Protein 2Q73 (pdb70)

Foldseek 3Di:
DDLQVLLVVLCVVDADLVPLVVLVVQLVVLVVLLVVQVVVVLDDDDDPVSQPSHNVNSVVSNSSSVSRNCNSVVHDVVVVVVVVVVVVVD/DDDDLVVQLVVLVVQLVVLVVLLVVQVVVVLDDDDDPVSLVSHNVVSVVSNVVSVVSNCVSVVHDVVVVVVVVVVVVVVD/DDLQVLLVVLCVVDADLVPLVVLVVQLVVLVVLLVVQVVVVLDDDDDPVSQPSHNVNSVVSNSSSVSRNCNSVVHDVVVVVVVVVVVVVVD/DPDLVVQLVVLVVQLVVLVVLLVVQVVVVLDDDDDPVSLVSHNVVSVVSNVVSVVSNCVSVVHDVVVVVVVVVVVVVVD

Organism: NCBI:txid344879

Secondary structure (DSSP, 8-state):
--HHHHHHHHHHH---GGGHHHHHHHHHHHHHHHHHHHHTT--S---GGG-TT-HHHHHHHHHHHHHHHHHHTT--HHHHHHHHHHHHT-/---SHHHHHHHHHHHHHHHHHHHHHHHHTT--S---GGG-TT-HHHHHHHHHHHHHHHHHHTT--HHHHHHHHHHHHHH-/--HHHHHHHHHHH---GGGHHHHHHHHHHHHHHHHHHHHTT--S---GGG-TT-HHHHHHHHHHHHHHHHHHTT--HHHHHHHHHHHHHH-/--SHHHHHHHHHHHHHHHHHHHHHHHHTT--S---GGG-TT-HHHHHHHHHHHHHHHHHHTT--HHHHHHHHHHHHHH-

Solvent-accessible surface area: 16862 Å² total; per-residue (Å²): 81,108,41,36,86,11,17,58,98,8,93,149,137,36,91,27,73,173,100,44,37,60,1,0,17,37,0,4,11,15,4,2,81,0,0,61,2,14,79,102,51,90,58,27,63,12,82,77,130,103,2,184,20,5,0,0,23,8,0,14,19,0,10,30,28,0,0,1,0,0,14,25,19,47,5,70,0,45,93,0,64,92,21,28,83,74,68,112,176,163,214,71,152,131,46,55,102,29,9,53,52,36,0,23,37,0,6,13,17,5,3,88,0,0,63,2,20,73,108,54,91,60,27,64,11,85,78,122,106,0,184,19,6,0,0,19,7,0,25,17,0,11,113,32,0,58,15,0,4,118,45,21,47,14,78,31,94,100,0,19,94,27,53,68,80,75,74,162,121,223,83,114,39,40,79,12,17,57,94,8,92,149,131,34,90,29,72,173,100,45,36,60,1,0,16,40,0,4,11,14,5,3,84,0,0,62,2,15,78,104,52,94,58,28,62,13,80,91,131,100,2,188,23,6,0,0,22,8,0,15,17,0,12,32,27,0,0,1,0,0,14,24,20,47,4,70,0,57,108,0,52,83,28,39,64,74,69,99,161,108,220,146,153,131,48,55,99,28,9,50,51,40,0,21,38,0,5,14,17,4,4,87,0,0,65,2,18,73,104,53,94,60,27,69,11,85,84,143,112,1,187,20,7,0,0,21,7,0,25,17,0,10,114,32,0,58,14,0,5,116,38,21,47,14,73,30,110,108,0,20,98,31,50,66,81,71,68,161,128,225

B-factor: mean 29.85, std 5.47, range [13.36, 59.69]

Nearest PDB structures (foldseek):
  2q9l-assembly1_B  TM=1.007E+00  e=2.370E-12  Vibrio sp. DAT722
  2q5z-assembly1_B  TM=9.942E-01  e=3.984E-12  Vibrio sp. DAT722
  2q73-assembly1_B  TM=9.535E-01  e=6.763E-10  Vibrio sp. DAT722
  7mu5-assembly1_C  TM=7.307E-01  e=1.177E-02  Homo sapiens
  2q73-assembly1_B  TM=1.009E+00  e=4.187E-12  Vibrio sp. DAT722

Sequence (340 aa):
MKLSELQSHIKEFDYAPEQSEHYFFKLIEEEVGELSESIRKGKSGQPTLDELKGSVAEELYDVLYYVCALANIHGVNLEKTHELKEVLNKVEFDYAPEQSEHYFFKLIEEVGELSESSIRKGKSGQPTLDELKGSVAEELYDVLYYVCALANIHGVNLEKTHELKEVLNKVKMKLSELQSHIKEFDYAPEQSEHYFFKLIEEEVGELSESIRKGKSGQPTLDELKGSVAEELYDVLYYVCALANIHGVNLEKTHELKEVLNKVKFDYAPEQSEHYFFKLIEEVGELSESSIRKGKSGQPTLDELKGSVAEELYDVLYYVCALANIHGVNLEKTHELKEVLNKVK

InterPro domains:
  IPR004518 NTP pyrophosphohydrolase MazG-like domain [PF03819] (22-80)

Radius of gyration: 20.12 Å; Cα contacts (8 Å, |Δi|>4): 473; chains: 4; bounding box: 54×48×46 Å

Structure (mmCIF, N/CA/C/O backbone):
data_2Q73
#
_entry.id   2Q73
#
_cell.length_a   87.963
_cell.length_b   87.963
_cell.length_c   158.976
_cell.angle_alpha   90.000
_cell.angle_beta   90.000
_cell.angle_gamma   90.000
#
_symmetry.space_group_name_H-M   'P 41 21 2'
#
loop_
_entity.id
_entity.type
_entity.pdbx_description
1 polymer 'Hypothetical protein'
2 non-polymer 'MAGNESIUM ION'
3 water water
#
loop_
_atom_site.group_PDB
_atom_site.id
_atom_site.type_symbol
_atom_site.label_atom_id
_atom_site.label_alt_id
_atom_site.label_comp_id
_atom_site.label_asym_id
_atom_site.label_entity_id
_atom_site.label_seq_id
_atom_site.pdbx_PDB_ins_code
_atom_site.Cartn_x
_atom_site.Cartn_y
_atom_site.Cartn_z
_atom_site.occupancy
_atom_site.B_iso_or_equiv
_atom_site.auth_seq_id
_atom_site.auth_comp_id
_atom_site.auth_asym_id
_atom_site.auth_atom_id
_atom_site.pdbx_PDB_model_num
ATOM 1 N N . MET A 1 1 ? 27.073 36.894 -1.812 1.00 41.02 1 MET A N 1
ATOM 2 C CA . MET A 1 1 ? 26.367 37.372 -3.028 1.00 40.44 1 MET A CA 1
ATOM 3 C C . MET A 1 1 ? 26.133 38.879 -2.951 1.00 39.45 1 MET A C 1
ATOM 4 O O . MET A 1 1 ? 25.415 39.355 -2.080 1.00 39.74 1 MET A O 1
ATOM 9 N N . LYS A 1 2 ? 26.759 39.616 -3.860 1.00 38.05 2 LYS A N 1
ATOM 10 C CA . LYS A 1 2 ? 26.437 41.022 -4.098 1.00 36.60 2 LYS A CA 1
ATOM 11 C C . LYS A 1 2 ? 25.063 41.148 -4.762 1.00 35.22 2 LYS A C 1
ATOM 12 O O . LYS A 1 2 ? 24.652 40.271 -5.521 1.00 34.57 2 LYS A O 1
ATOM 18 N N . LEU A 1 3 ? 24.374 42.251 -4.482 1.00 33.47 3 LEU A N 1
ATOM 19 C CA . LEU A 1 3 ? 23.070 42.543 -5.083 1.00 32.85 3 LEU A CA 1
ATOM 20 C C . LEU A 1 3 ? 23.108 42.553 -6.621 1.00 32.23 3 LEU A C 1
ATOM 21 O O . LEU A 1 3 ? 22.243 41.949 -7.280 1.00 32.33 3 LEU A O 1
ATOM 26 N N . SER A 1 4 ? 24.113 43.229 -7.182 1.00 32.06 4 SER A N 1
ATOM 27 C CA . SER A 1 4 ? 24.307 43.273 -8.636 1.00 31.50 4 SER A CA 1
ATOM 28 C C . SER A 1 4 ? 24.577 41.890 -9.233 1.00 31.07 4 SER A C 1
ATOM 29 O O . SER A 1 4 ? 24.112 41.589 -10.338 1.00 30.26 4 SER A O 1
ATOM 32 N N . GLU A 1 5 ? 25.331 41.067 -8.499 1.00 30.36 5 GLU A N 1
ATOM 33 C CA . GLU A 1 5 ? 25.607 39.678 -8.888 1.00 30.53 5 GLU A CA 1
ATOM 34 C C . GLU A 1 5 ? 24.331 38.814 -8.867 1.00 29.75 5 GLU A C 1
ATOM 35 O O . GLU A 1 5 ? 24.084 38.051 -9.805 1.00 29.73 5 GLU A O 1
ATOM 41 N N . LEU A 1 6 ? 23.525 38.930 -7.808 1.00 29.10 6 LEU A N 1
ATOM 42 C CA . LEU A 1 6 ? 22.233 38.238 -7.755 1.00 28.90 6 LEU A CA 1
ATOM 43 C C . LEU A 1 6 ? 21.339 38.663 -8.935 1.00 28.58 6 LEU A C 1
ATOM 44 O O . LEU A 1 6 ? 20.724 37.823 -9.603 1.00 28.08 6 LEU A O 1
ATOM 49 N N . GLN A 1 7 ? 21.290 39.965 -9.203 1.00 28.71 7 GLN A N 1
ATOM 50 C CA . GLN A 1 7 ? 20.426 40.490 -10.269 1.00 28.81 7 GLN A CA 1
ATOM 51 C C . GLN A 1 7 ? 20.870 39.936 -11.627 1.00 28.69 7 GLN A C 1
ATOM 52 O O . GLN A 1 7 ? 20.043 39.495 -12.442 1.00 28.39 7 GLN A O 1
ATOM 58 N N . SER A 1 8 ? 22.187 39.930 -11.845 1.00 27.81 8 SER A N 1
ATOM 59 C CA . SER A 1 8 ? 22.776 39.397 -13.049 1.00 28.81 8 SER A CA 1
ATOM 60 C C . SER A 1 8 ? 22.547 37.889 -13.212 1.00 28.48 8 SER A C 1
ATOM 61 O O . SER A 1 8 ? 22.268 37.418 -14.311 1.00 28.16 8 SER A O 1
ATOM 64 N N . HIS A 1 9 ? 22.664 37.140 -12.119 1.00 28.95 9 HIS A N 1
ATOM 65 C CA . HIS A 1 9 ? 22.474 35.683 -12.156 1.00 29.72 9 HIS A CA 1
ATOM 66 C C . HIS A 1 9 ? 21.012 35.339 -12.464 1.00 29.10 9 HIS A C 1
ATOM 67 O O . HIS A 1 9 ? 20.730 34.395 -13.211 1.00 28.77 9 HIS A O 1
ATOM 74 N N . ILE A 1 10 ? 20.089 36.117 -11.904 1.00 28.41 10 ILE A N 1
ATOM 75 C CA . ILE A 1 10 ? 18.668 35.930 -12.172 1.00 28.34 10 ILE A CA 1
ATOM 76 C C . ILE A 1 10 ? 18.373 36.212 -13.646 1.00 29.08 10 ILE A C 1
ATOM 77 O O . ILE A 1 10 ? 17.700 35.413 -14.296 1.00 29.92 10 ILE A O 1
ATOM 82 N N . LYS A 1 11 ? 18.937 37.301 -14.179 1.00 29.51 11 LYS A N 1
ATOM 83 C CA . LYS A 1 11 ? 18.811 37.630 -15.600 1.00 30.17 11 LYS A CA 1
ATOM 84 C C . LYS A 1 11 ? 19.290 36.518 -16.536 1.00 30.63 11 LYS A C 1
ATOM 85 O O . LYS A 1 11 ? 18.640 36.248 -17.550 1.00 30.77 11 LYS A O 1
ATOM 91 N N . GLU A 1 12 ? 20.422 35.887 -16.208 1.00 30.74 12 GLU A N 1
ATOM 92 C CA . GLU A 1 12 ? 20.963 34.789 -17.005 1.00 32.13 12 GLU A CA 1
ATOM 93 C C . GLU A 1 12 ? 19.989 33.614 -17.100 1.00 31.72 12 GLU A C 1
ATOM 94 O O . GLU A 1 12 ? 19.921 32.930 -18.122 1.00 31.85 12 GLU A O 1
ATOM 100 N N . PHE A 1 13 ? 19.257 33.403 -16.017 1.00 31.55 13 PHE A N 1
ATOM 101 C CA . PHE A 1 13 ? 18.408 32.246 -15.785 1.00 32.02 13 PHE A CA 1
ATOM 102 C C . PHE A 1 13 ? 16.944 32.480 -16.233 1.00 31.25 13 PHE A C 1
ATOM 103 O O . PHE A 1 13 ? 16.253 31.548 -16.660 1.00 31.38 13 PHE A O 1
ATOM 111 N N . ASP A 1 14 ? 16.495 33.726 -16.149 1.00 29.48 14 ASP A N 1
ATOM 112 C CA . ASP A 1 14 ? 15.070 34.037 -16.219 1.00 28.98 14 ASP A CA 1
ATOM 113 C C . ASP A 1 14 ? 14.872 35.486 -16.659 1.00 28.07 14 ASP A C 1
ATOM 114 O O . ASP A 1 14 ? 14.795 36.401 -15.842 1.00 29.42 14 ASP A O 1
ATOM 119 N N . TYR A 1 15 ? 14.760 35.680 -17.960 1.00 27.79 15 TYR A N 1
ATOM 120 C CA . TYR A 1 15 ? 14.635 37.013 -18.514 1.00 27.30 15 TYR A CA 1
ATOM 121 C C . TYR A 1 15 ? 13.715 36.983 -19.725 1.00 26.73 15 TYR A C 1
ATOM 122 O O . TYR A 1 15 ? 14.129 36.598 -20.810 1.00 26.38 15 TYR A O 1
ATOM 131 N N . ALA A 1 16 ? 12.469 37.389 -19.518 1.00 27.39 16 ALA A N 1
ATOM 132 C CA . ALA A 1 16 ? 11.455 37.346 -20.584 1.00 27.44 16 ALA A CA 1
ATOM 133 C C . ALA A 1 16 ? 10.847 38.746 -20.626 1.00 27.56 16 ALA A C 1
ATOM 134 O O . ALA A 1 16 ? 9.829 39.016 -19.997 1.00 26.91 16 ALA A O 1
ATOM 136 N N . PRO A 1 17 ? 11.511 39.676 -21.328 1.00 27.61 17 PRO A N 1
ATOM 137 C CA . PRO A 1 17 ? 11.089 41.100 -21.270 1.00 28.19 17 PRO A CA 1
ATOM 138 C C . PRO A 1 17 ? 9.669 41.336 -21.822 1.00 27.94 17 PRO A C 1
ATOM 139 O O . PRO A 1 17 ? 8.995 42.293 -21.439 1.00 29.28 17 PRO A O 1
ATOM 143 N N . GLU A 1 18 ? 9.184 40.435 -22.673 1.00 27.60 18 GLU A N 1
ATOM 144 C CA . GLU A 1 18 ? 7.805 40.564 -23.178 1.00 27.02 18 GLU A CA 1
ATOM 145 C C . GLU A 1 18 ? 6.745 39.998 -22.220 1.00 27.42 18 GLU A C 1
ATOM 146 O O . GLU A 1 18 ? 5.554 39.965 -22.537 1.00 27.06 18 GLU A O 1
ATOM 152 N N . GLN A 1 19 ? 7.181 39.550 -21.043 1.00 26.91 19 GLN A N 1
ATOM 153 C CA . GLN A 1 19 ? 6.262 38.969 -20.071 1.00 28.16 19 GLN A CA 1
ATOM 154 C C . GLN A 1 19 ? 6.260 39.723 -18.764 1.00 28.17 19 GLN A C 1
ATOM 155 O O . GLN A 1 19 ? 6.263 39.125 -17.673 1.00 28.03 19 GLN A O 1
ATOM 161 N N . SER A 1 20 ? 6.237 41.050 -18.855 1.00 27.96 20 SER A N 1
ATOM 162 C CA . SER A 1 20 ? 6.309 41.879 -17.637 1.00 29.07 20 SER A CA 1
ATOM 163 C C . SER A 1 20 ? 5.168 41.607 -16.644 1.00 28.87 20 SER A C 1
ATOM 164 O O . SER A 1 20 ? 5.384 41.664 -15.435 1.00 28.66 20 SER A O 1
ATOM 167 N N . GLU A 1 21 ? 3.969 41.284 -17.135 1.00 28.20 21 GLU A N 1
ATOM 168 C CA . GLU A 1 21 ? 2.871 40.983 -16.226 1.00 28.80 21 GLU A CA 1
ATOM 169 C C . GLU A 1 21 ? 3.091 39.713 -15.444 1.00 29.14 21 GLU A C 1
ATOM 170 O O . GLU A 1 21 ? 2.795 39.679 -14.241 1.00 27.98 21 GLU A O 1
ATOM 176 N N . HIS A 1 22 ? 3.612 38.669 -16.109 1.00 28.02 22 HIS A N 1
ATOM 177 C CA . HIS A 1 22 ? 4.009 37.454 -15.409 1.00 28.62 22 HIS A CA 1
ATOM 178 C C . HIS A 1 22 ? 4.809 37.782 -14.145 1.00 28.09 22 HIS A C 1
ATOM 179 O O . HIS A 1 22 ? 4.508 37.272 -13.053 1.00 27.74 22 HIS A O 1
ATOM 186 N N . TYR A 1 23 ? 5.838 38.621 -14.263 1.00 26.56 23 TYR A N 1
ATOM 187 C CA . TYR A 1 23 ? 6.678 38.847 -13.103 1.00 26.34 23 TYR A CA 1
ATOM 188 C C . TYR A 1 23 ? 5.913 39.594 -12.007 1.00 26.49 23 TYR A C 1
ATOM 189 O O . TYR A 1 23 ? 6.165 39.361 -10.816 1.00 27.22 23 TYR A O 1
ATOM 198 N N . PHE A 1 24 ? 5.056 40.539 -12.412 1.00 26.09 24 PHE A N 1
ATOM 199 C CA . PHE A 1 24 ? 4.293 41.316 -11.420 1.00 25.76 24 PHE A CA 1
ATOM 200 C C . PHE A 1 24 ? 3.308 40.407 -10.660 1.00 25.69 24 PHE A C 1
ATOM 201 O O . PHE A 1 24 ? 3.262 40.449 -9.429 1.00 25.42 24 PHE A O 1
ATOM 209 N N . PHE A 1 25 ? 2.551 39.596 -11.395 1.00 25.00 25 PHE A N 1
ATOM 210 C CA . PHE A 1 25 ? 1.666 38.606 -10.772 1.00 24.84 25 PHE A CA 1
ATOM 211 C C . PHE A 1 25 ? 2.422 37.716 -9.798 1.00 25.92 25 PHE A C 1
ATOM 212 O O . PHE A 1 25 ? 1.965 37.482 -8.687 1.00 26.48 25 PHE A O 1
ATOM 220 N N . LYS A 1 26 ? 3.570 37.200 -10.217 1.00 26.10 26 LYS A N 1
ATOM 221 C CA . LYS A 1 26 ? 4.382 36.359 -9.328 1.00 26.54 26 LYS A CA 1
ATOM 222 C C . LYS A 1 26 ? 4.837 37.104 -8.068 1.00 26.79 26 LYS A C 1
ATOM 223 O O . LYS A 1 26 ? 4.811 36.543 -6.973 1.00 26.83 26 LYS A O 1
ATOM 229 N N . LEU A 1 27 ? 5.220 38.368 -8.205 1.00 26.23 27 LEU A N 1
ATOM 230 C CA . LEU A 1 27 ? 5.622 39.137 -7.033 1.00 26.78 27 LEU A CA 1
ATOM 231 C C . LEU A 1 27 ? 4.496 39.145 -5.999 1.00 26.66 27 LEU A C 1
ATOM 232 O O . LEU A 1 27 ? 4.751 38.916 -4.802 1.00 25.90 27 LEU A O 1
ATOM 237 N N . ILE A 1 28 ? 3.277 39.448 -6.452 1.00 25.66 28 ILE A N 1
ATOM 238 C CA . ILE A 1 28 ? 2.098 39.590 -5.540 1.00 25.58 28 ILE A CA 1
ATOM 239 C C . ILE A 1 28 ? 1.784 38.193 -4.945 1.00 25.87 28 ILE A C 1
ATOM 240 O O . ILE A 1 28 ? 1.467 38.079 -3.757 1.00 25.03 28 ILE A O 1
ATOM 245 N N . GLU A 1 29 ? 1.897 37.142 -5.761 1.00 26.28 29 GLU A N 1
ATOM 246 C CA A GLU A 1 29 ? 1.737 35.751 -5.279 0.80 27.05 29 GLU A CA 1
ATOM 247 C CA B GLU A 1 29 ? 1.721 35.776 -5.266 0.20 25.23 29 GLU A CA 1
ATOM 248 C C . GLU A 1 29 ? 2.693 35.461 -4.116 1.00 26.77 29 GLU A C 1
ATOM 249 O O . GLU A 1 29 ? 2.282 34.901 -3.072 1.00 26.28 29 GLU A O 1
ATOM 260 N N . GLU A 1 30 ? 3.965 35.820 -4.285 1.00 26.67 30 GLU A N 1
ATOM 261 C CA . GLU A 1 30 ? 4.972 35.562 -3.248 1.00 28.41 30 GLU A CA 1
ATOM 262 C C . GLU A 1 30 ? 4.760 36.412 -1.999 1.00 27.91 30 GLU A C 1
ATOM 263 O O . GLU A 1 30 ? 5.042 35.962 -0.885 1.00 28.03 30 GLU A O 1
ATOM 269 N N . VAL A 1 31 ? 4.308 37.652 -2.183 1.00 27.04 31 VAL A N 1
ATOM 270 C CA . VAL A 1 31 ? 3.975 38.520 -1.048 1.00 26.98 31 VAL A CA 1
ATOM 271 C C . VAL A 1 31 ? 2.830 37.878 -0.239 1.00 27.21 31 VAL A C 1
ATOM 272 O O . VAL A 1 31 ? 2.863 37.884 0.994 1.00 27.39 31 VAL A O 1
ATOM 276 N N . GLY A 1 32 ? 1.871 37.272 -0.918 1.00 25.87 32 GLY A N 1
ATOM 277 C CA . GLY A 1 32 ? 0.809 36.554 -0.178 1.00 25.78 32 GLY A CA 1
ATOM 278 C C . GLY A 1 32 ? 1.309 35.353 0.597 1.00 26.31 32 GLY A C 1
ATOM 279 O O . GLY A 1 32 ? 0.900 35.117 1.736 1.00 25.09 32 GLY A O 1
ATOM 280 N N . GLU A 1 33 ? 2.152 34.544 -0.045 1.00 25.22 33 GLU A N 1
ATOM 281 C CA . GLU A 1 33 ? 2.781 33.416 0.647 1.00 26.17 33 GLU A CA 1
ATOM 282 C C . GLU A 1 33 ? 3.653 33.922 1.796 1.00 26.11 33 GLU A C 1
ATOM 283 O O . GLU A 1 33 ? 3.710 33.282 2.845 1.00 27.20 33 GLU A O 1
ATOM 289 N N . LEU A 1 34 ? 4.317 35.069 1.628 1.00 25.03 34 LEU A N 1
ATOM 290 C CA . LEU A 1 34 ? 5.068 35.646 2.741 1.00 24.91 34 LEU A CA 1
ATOM 291 C C . LEU A 1 34 ? 4.157 35.993 3.939 1.00 25.49 34 LEU A C 1
ATOM 292 O O . LEU A 1 34 ? 4.481 35.688 5.090 1.00 26.35 34 LEU A O 1
ATOM 297 N N . SER A 1 35 ? 3.035 36.659 3.661 1.00 25.62 35 SER A N 1
ATOM 298 C CA . SER A 1 35 ? 2.026 36.950 4.691 1.00 25.74 35 SER A CA 1
ATOM 299 C C . SER A 1 35 ? 1.642 35.678 5.465 1.00 26.48 35 SER A C 1
ATOM 300 O O . SER A 1 35 ? 1.587 35.696 6.695 1.00 26.24 35 SER A O 1
ATOM 303 N N . GLU A 1 36 ? 1.371 34.586 4.740 1.00 26.83 36 GLU A N 1
ATOM 304 C CA . GLU A 1 36 ? 1.048 33.313 5.390 1.00 27.40 36 GLU A CA 1
ATOM 305 C C . GLU A 1 36 ? 2.186 32.815 6.287 1.00 27.19 36 GLU A C 1
ATOM 306 O O . GLU A 1 36 ? 1.945 32.405 7.433 1.00 26.63 36 GLU A O 1
ATOM 312 N N . SER A 1 37 ? 3.421 32.849 5.793 1.00 26.31 37 SER A N 1
ATOM 313 C CA . SER A 1 37 ? 4.550 32.361 6.601 1.00 26.74 37 SER A CA 1
ATOM 314 C C . SER A 1 37 ? 4.770 33.207 7.865 1.00 26.57 37 SER A C 1
ATOM 315 O O . SER A 1 37 ? 5.160 32.664 8.917 1.00 26.98 37 SER A O 1
ATOM 318 N N . ILE A 1 38 ? 4.582 34.518 7.754 1.00 26.63 38 ILE A N 1
ATOM 319 C CA . ILE A 1 38 ? 4.662 35.383 8.926 1.00 26.73 38 ILE A CA 1
ATOM 320 C C . ILE A 1 38 ? 3.514 35.102 9.921 1.00 26.53 38 ILE A C 1
ATOM 321 O O . ILE A 1 38 ? 3.739 34.980 11.127 1.00 26.60 38 ILE A O 1
ATOM 326 N N . ARG A 1 39 ? 2.307 34.959 9.417 1.00 25.86 39 ARG A N 1
ATOM 327 C CA . ARG A 1 39 ? 1.141 34.672 10.303 1.00 26.52 39 ARG A CA 1
ATOM 328 C C . ARG A 1 39 ? 1.360 33.389 11.074 1.00 26.28 39 ARG A C 1
ATOM 329 O O . ARG A 1 39 ? 1.042 33.285 12.277 1.00 25.89 39 ARG A O 1
ATOM 337 N N . LYS A 1 40 ? 1.920 32.396 10.384 1.00 25.87 40 LYS A N 1
ATOM 338 C CA . LYS A 1 40 ? 2.197 31.109 11.006 1.00 25.87 40 LYS A CA 1
ATOM 339 C C . LYS A 1 40 ? 3.483 31.081 11.834 1.00 25.61 40 LYS A C 1
ATOM 340 O O . LYS A 1 40 ? 3.794 30.062 12.448 1.00 26.29 40 LYS A O 1
ATOM 346 N N . GLY A 1 41 ? 4.243 32.166 11.842 1.00 25.83 41 GLY A N 1
ATOM 347 C CA . GLY A 1 41 ? 5.444 32.267 12.701 1.00 26.02 41 GLY A CA 1
ATOM 348 C C . GLY A 1 41 ? 6.604 31.353 12.307 1.00 26.52 41 GLY A C 1
ATOM 349 O O . GLY A 1 41 ? 7.394 30.916 13.166 1.00 26.20 41 GLY A O 1
ATOM 350 N N . LYS A 1 42 ? 6.715 31.065 11.008 1.00 26.49 42 LYS A N 1
ATOM 351 C CA . LYS A 1 42 ? 7.743 30.153 10.514 1.00 27.42 42 LYS A CA 1
ATOM 352 C C . LYS A 1 42 ? 9.086 30.877 10.322 1.00 27.01 42 LYS A C 1
ATOM 353 O O . LYS A 1 42 ? 9.675 30.875 9.232 1.00 27.26 42 LYS A O 1
ATOM 359 N N . SER A 1 43 ? 9.576 31.454 11.413 1.00 27.40 43 SER A N 1
ATOM 360 C CA . SER A 1 43 ? 10.764 32.330 11.438 1.00 27.70 43 SER A CA 1
ATOM 361 C C . SER A 1 43 ? 12.054 31.556 11.653 1.00 27.50 43 SER A C 1
ATOM 362 O O . SER A 1 43 ? 12.055 30.324 11.772 1.00 27.98 43 SER A O 1
ATOM 365 N N . GLY A 1 44 ? 13.158 32.289 11.715 1.00 27.46 44 GLY A N 1
ATOM 366 C CA . GLY A 1 44 ? 14.471 31.675 11.895 1.00 26.70 44 GLY A CA 1
ATOM 367 C C . GLY A 1 44 ? 15.105 31.260 10.574 1.00 26.64 44 GLY A C 1
ATOM 368 O O . GLY A 1 44 ? 14.563 31.524 9.497 1.00 27.00 44 GLY A O 1
ATOM 369 N N . GLN A 1 45 ? 16.272 30.634 10.656 1.00 26.84 45 GLN A N 1
ATOM 370 C CA . GLN A 1 45 ? 16.948 30.156 9.453 1.00 26.69 45 GLN A CA 1
ATOM 371 C C . GLN A 1 45 ? 16.739 28.649 9.313 1.00 26.75 45 GLN A C 1
ATOM 372 O O . GLN A 1 45 ? 17.319 27.864 10.076 1.00 25.72 45 GLN A O 1
ATOM 378 N N . PRO A 1 46 ? 15.925 28.231 8.325 1.00 26.63 46 PRO A N 1
ATOM 379 C CA . PRO A 1 46 ? 15.641 26.797 8.153 1.00 26.69 46 PRO A CA 1
ATOM 380 C C . PRO A 1 46 ? 16.779 25.958 7.562 1.00 27.20 46 PRO A C 1
ATOM 381 O O . PRO A 1 46 ? 17.590 26.447 6.781 1.00 26.88 46 PRO A O 1
ATOM 385 N N . THR A 1 47 ? 16.824 24.694 7.967 1.00 27.38 47 THR A N 1
ATOM 386 C CA . THR A 1 47 ? 17.602 23.683 7.279 1.00 27.94 47 THR A CA 1
ATOM 387 C C . THR A 1 47 ? 16.788 23.271 6.052 1.00 28.43 47 THR A C 1
ATOM 388 O O . THR A 1 47 ? 15.635 23.673 5.899 1.00 27.99 47 THR A O 1
ATOM 392 N N . LEU A 1 48 ? 17.373 22.483 5.162 1.00 28.65 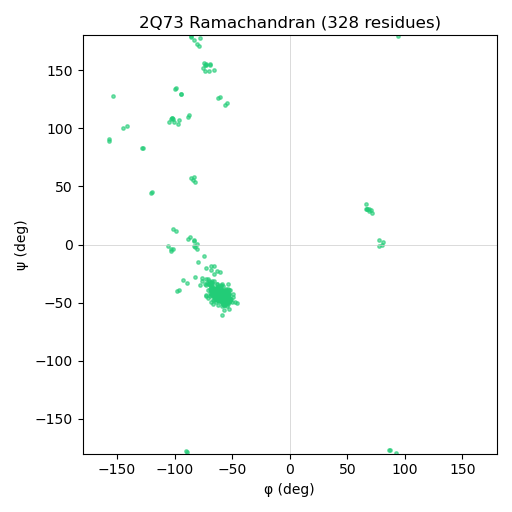48 LEU A N 1
ATOM 393 C CA . LEU A 1 48 ? 16.692 22.153 3.911 1.00 29.79 48 LEU A CA 1
ATOM 394 C C . LEU A 1 48 ? 15.297 21.522 4.052 1.00 30.56 48 LEU A C 1
ATOM 395 O O . LEU A 1 48 ? 14.406 21.813 3.257 1.00 30.58 48 LEU A O 1
ATOM 400 N N . ASP A 1 49 ? 15.124 20.657 5.055 1.00 31.80 49 ASP A N 1
ATOM 401 C CA . ASP A 1 49 ? 13.826 20.028 5.345 1.00 33.00 49 ASP A CA 1
ATOM 402 C C . ASP A 1 49 ? 12.758 21.009 5.870 1.00 33.41 49 ASP A C 1
ATOM 403 O O . ASP A 1 49 ? 11.568 20.711 5.833 1.00 34.10 49 ASP A O 1
ATOM 408 N N . GLU A 1 50 ? 13.185 22.167 6.357 1.00 32.76 50 GLU A N 1
ATOM 409 C CA . GLU A 1 50 ? 12.245 23.150 6.919 1.00 32.43 50 GLU A CA 1
ATOM 410 C C . GLU A 1 50 ? 11.969 24.309 5.965 1.00 31.71 50 GLU A C 1
ATOM 411 O O . GLU A 1 50 ? 11.144 25.177 6.261 1.00 30.85 50 GLU A O 1
ATOM 417 N N . LEU A 1 51 ? 12.653 24.307 4.827 1.00 30.90 51 LEU A N 1
ATOM 418 C CA . LEU A 1 51 ? 12.655 25.438 3.900 1.00 30.78 51 LEU A CA 1
ATOM 419 C C . LEU A 1 51 ? 11.279 25.776 3.315 1.00 30.67 51 LEU A C 1
ATOM 420 O O . LEU A 1 51 ? 10.901 26.938 3.262 1.00 30.25 51 LEU A O 1
ATOM 425 N N . LYS A 1 52 ? 10.545 24.758 2.857 1.00 30.93 52 LYS A N 1
ATOM 426 C CA . LYS A 1 52 ? 9.242 25.003 2.219 1.00 31.17 52 LYS A CA 1
ATOM 427 C C . LYS A 1 52 ? 8.306 25.680 3.195 1.00 30.45 52 LYS A C 1
ATOM 428 O O . LYS A 1 52 ? 8.099 25.168 4.310 1.00 29.76 52 LYS A O 1
ATOM 434 N N . GLY A 1 53 ? 7.742 26.813 2.761 1.00 30.36 53 GLY A N 1
ATOM 435 C CA . GLY A 1 53 ? 6.762 27.577 3.544 1.00 29.67 53 GLY A CA 1
ATOM 436 C C . GLY A 1 53 ? 7.347 28.471 4.629 1.00 29.10 53 GLY A C 1
ATOM 437 O O . GLY A 1 53 ? 6.620 29.139 5.358 1.00 29.04 53 GLY A O 1
ATOM 438 N N . SER A 1 54 ? 8.670 28.468 4.757 1.00 27.98 54 SER A N 1
ATOM 439 C CA . SER A 1 54 ? 9.314 29.256 5.789 1.00 26.79 54 SER A CA 1
ATOM 440 C C . SER A 1 54 ? 9.310 30.725 5.449 1.00 27.08 54 SER A C 1
ATOM 441 O O . SER A 1 54 ? 9.196 31.135 4.273 1.00 26.15 54 SER A O 1
ATOM 444 N N . VAL A 1 55 ? 9.416 31.547 6.482 1.00 26.31 55 VAL A N 1
ATOM 445 C CA . VAL A 1 55 ? 9.556 32.979 6.250 1.00 26.78 55 VAL A CA 1
ATOM 446 C C . VAL A 1 55 ? 10.795 33.234 5.374 1.00 26.10 55 VAL A C 1
ATOM 447 O O . VAL A 1 55 ? 10.739 34.037 4.431 1.00 27.17 55 VAL A O 1
ATOM 451 N N . ALA A 1 56 ? 11.881 32.512 5.650 1.00 25.92 56 ALA A N 1
ATOM 452 C CA . ALA A 1 56 ? 13.111 32.599 4.842 1.00 25.29 56 ALA A CA 1
ATOM 453 C C . ALA A 1 56 ? 12.853 32.368 3.349 1.00 25.75 56 ALA A C 1
ATOM 454 O O . ALA A 1 56 ? 13.279 33.182 2.506 1.00 25.50 56 ALA A O 1
ATOM 456 N N . GLU A 1 57 ? 12.166 31.272 3.015 1.00 25.85 57 GLU A N 1
ATOM 457 C CA . GLU A 1 57 ? 11.854 30.984 1.611 1.00 26.81 57 GLU A CA 1
ATOM 458 C C . GLU A 1 57 ? 11.039 32.090 0.975 1.00 26.60 57 GLU A C 1
ATOM 459 O O . GLU A 1 57 ? 11.339 32.511 -0.145 1.00 26.33 57 GLU A O 1
ATOM 465 N N . GLU A 1 58 ? 10.000 32.528 1.668 1.00 25.94 58 GLU A N 1
ATOM 466 C CA . GLU A 1 58 ? 9.078 33.517 1.083 1.00 26.13 58 GLU A CA 1
ATOM 467 C C . GLU A 1 58 ? 9.774 34.867 0.917 1.00 26.01 58 GLU A C 1
ATOM 468 O O . GLU A 1 58 ? 9.563 35.524 -0.102 1.00 27.10 58 GLU A O 1
ATOM 474 N N . LEU A 1 59 ? 10.599 35.272 1.889 1.00 25.95 59 LEU A N 1
ATOM 475 C CA . LEU A 1 59 ? 11.428 36.485 1.718 1.00 26.27 59 LEU A CA 1
ATOM 476 C C . LEU A 1 59 ? 12.352 36.386 0.492 1.00 26.62 59 LEU A C 1
ATOM 477 O O . LEU A 1 59 ? 12.410 37.322 -0.327 1.00 26.39 59 LEU A O 1
ATOM 482 N N . TYR A 1 60 ? 13.063 35.266 0.373 1.00 26.49 60 TYR A N 1
ATOM 483 C CA . TYR A 1 60 ? 13.883 35.006 -0.813 1.00 26.45 60 TYR A CA 1
ATOM 484 C C . TYR A 1 60 ? 13.052 35.063 -2.114 1.00 26.86 60 TYR A C 1
ATOM 485 O O . TYR A 1 60 ? 13.471 35.655 -3.130 1.00 26.75 60 TYR A O 1
ATOM 494 N N . ASP A 1 61 ? 11.877 34.446 -2.098 1.00 27.55 61 ASP A N 1
ATOM 495 C CA . ASP A 1 61 ? 11.027 34.454 -3.298 1.00 28.17 61 ASP A CA 1
ATOM 496 C C . ASP A 1 61 ? 10.548 35.872 -3.668 1.00 28.78 61 ASP A C 1
ATOM 497 O O . ASP A 1 61 ? 10.486 36.202 -4.856 1.00 28.98 61 ASP A O 1
ATOM 502 N N . VAL A 1 62 ? 10.214 36.711 -2.669 1.00 27.84 62 VAL A N 1
ATOM 503 C CA . VAL A 1 62 ? 9.897 38.104 -2.954 1.00 28.48 62 VAL A CA 1
ATOM 504 C C . VAL A 1 62 ? 11.125 38.804 -3.558 1.00 27.99 62 VAL A C 1
ATOM 505 O O . VAL A 1 62 ? 11.013 39.493 -4.587 1.00 28.30 62 VAL A O 1
ATOM 509 N N . LEU A 1 63 ? 12.280 38.615 -2.935 1.00 27.31 63 LEU A N 1
ATOM 510 C CA . LEU A 1 63 ? 13.556 39.153 -3.427 1.00 27.31 63 LEU A CA 1
ATOM 511 C C . LEU A 1 63 ? 13.846 38.756 -4.877 1.00 27.48 63 LEU A C 1
ATOM 512 O O . LEU A 1 63 ? 14.300 39.590 -5.684 1.00 26.41 63 LEU A O 1
ATOM 517 N N . TYR A 1 64 ? 13.595 37.490 -5.200 1.00 26.48 64 TYR A N 1
ATOM 518 C CA . TYR A 1 64 ? 13.833 36.971 -6.554 1.00 26.79 64 TYR A CA 1
ATOM 519 C C . TYR A 1 64 ? 13.015 37.776 -7.573 1.00 27.03 64 TYR A C 1
ATOM 520 O O . TYR A 1 64 ? 13.563 38.230 -8.590 1.00 26.46 64 TYR A O 1
ATOM 529 N N . TYR A 1 65 ? 11.732 37.973 -7.280 1.00 26.79 65 TYR A N 1
ATOM 530 C CA . TYR A 1 65 ? 10.857 38.744 -8.198 1.00 27.66 65 TYR A CA 1
ATOM 531 C C . TYR A 1 65 ? 11.147 40.261 -8.228 1.00 28.17 65 TYR A C 1
ATOM 532 O O . TYR A 1 65 ? 10.988 40.897 -9.284 1.00 27.36 65 TYR A O 1
ATOM 541 N N . VAL A 1 66 ? 11.573 40.845 -7.105 1.00 27.73 66 VAL A N 1
ATOM 542 C CA . VAL A 1 66 ? 12.079 42.214 -7.139 1.00 26.89 66 VAL A CA 1
ATOM 543 C C . VAL A 1 66 ? 13.268 42.319 -8.123 1.00 27.36 66 VAL A C 1
ATOM 544 O O . VAL A 1 66 ? 13.291 43.203 -8.980 1.00 27.07 66 VAL A O 1
ATOM 548 N N . CYS A 1 67 ? 14.212 41.386 -8.044 1.00 26.28 67 CYS A N 1
ATOM 549 C CA . CYS A 1 67 ? 15.364 41.376 -8.963 1.00 26.77 67 CYS A CA 1
ATOM 550 C C . CYS A 1 67 ? 14.941 41.099 -10.405 1.00 26.34 67 CYS A C 1
ATOM 551 O O . CYS A 1 67 ? 15.454 41.716 -11.349 1.00 25.94 67 CYS A O 1
ATOM 554 N N . ALA A 1 68 ? 14.019 40.163 -10.587 1.00 26.08 68 ALA A N 1
ATOM 555 C CA . ALA A 1 68 ? 13.574 39.837 -11.947 1.00 26.46 68 ALA A CA 1
ATOM 556 C C . ALA A 1 68 ? 12.842 41.017 -12.569 1.00 26.93 68 ALA A C 1
ATOM 557 O O . ALA A 1 68 ? 13.036 41.317 -13.751 1.00 26.11 68 ALA A O 1
ATOM 559 N N . LEU A 1 69 ? 12.002 41.690 -11.778 1.00 26.49 69 LEU A N 1
ATOM 560 C CA . LEU A 1 69 ? 11.333 42.909 -12.247 1.00 26.78 69 LEU A CA 1
ATOM 561 C C . LEU A 1 69 ? 12.324 44.042 -12.543 1.00 26.25 69 LEU A C 1
ATOM 562 O O . LEU A 1 69 ? 12.135 44.773 -13.510 1.00 26.28 69 LEU A O 1
ATOM 567 N N . ALA A 1 70 ? 13.370 44.189 -11.723 1.00 26.25 70 ALA A N 1
ATOM 568 C CA . ALA A 1 70 ? 14.429 45.164 -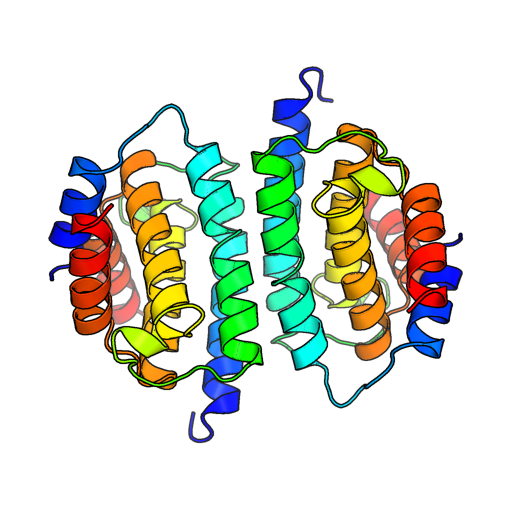12.021 1.00 25.51 70 ALA A CA 1
ATOM 569 C C . ALA A 1 70 ? 15.052 44.922 -13.394 1.00 25.95 70 ALA A C 1
ATOM 570 O O . ALA A 1 70 ? 15.189 45.842 -14.193 1.00 25.74 70 ALA A O 1
ATOM 572 N N . ASN A 1 71 ? 15.395 43.673 -13.683 1.00 26.31 71 ASN A N 1
ATOM 573 C CA . ASN A 1 71 ? 15.922 43.331 -15.015 1.00 27.03 71 ASN A CA 1
ATOM 574 C C . ASN A 1 71 ? 14.947 43.709 -16.151 1.00 27.56 71 ASN A C 1
ATOM 575 O O . ASN A 1 71 ? 15.357 44.331 -17.143 1.00 27.76 71 ASN A O 1
ATOM 580 N N . ILE A 1 72 ? 13.676 43.332 -15.997 1.00 28.15 72 ILE A N 1
ATOM 581 C CA . ILE A 1 72 ? 12.584 43.646 -16.968 1.00 28.50 72 ILE A CA 1
ATOM 582 C C . ILE A 1 72 ? 12.445 45.152 -17.239 1.00 28.05 72 ILE A C 1
ATOM 583 O O . ILE A 1 72 ? 12.242 45.597 -18.398 1.00 27.54 72 ILE A O 1
ATOM 588 N N . HIS A 1 73 ? 12.568 45.930 -16.173 1.00 26.69 73 HIS A N 1
ATOM 589 C CA . HIS A 1 73 ? 12.279 47.359 -16.202 1.00 26.37 73 HIS A CA 1
ATOM 590 C C . HIS A 1 73 ? 13.500 48.255 -16.350 1.00 25.92 73 HIS A C 1
ATOM 591 O O . HIS A 1 73 ? 13.402 49.477 -16.174 1.00 25.93 73 HIS A O 1
ATOM 598 N N . GLY A 1 74 ? 14.640 47.646 -16.674 1.00 24.97 74 GLY A N 1
ATOM 599 C CA . GLY A 1 74 ? 15.875 48.386 -16.937 1.00 25.16 74 GLY A CA 1
ATOM 600 C C . GLY A 1 74 ? 16.443 49.075 -15.713 1.00 25.12 74 GLY A C 1
ATOM 601 O O . GLY A 1 74 ? 17.111 50.121 -15.815 1.00 24.07 74 GLY A O 1
ATOM 602 N N . VAL A 1 75 ? 16.202 48.472 -14.554 1.00 25.34 75 VAL A N 1
ATOM 603 C CA . VAL A 1 75 ? 16.655 49.034 -13.280 1.00 25.01 75 VAL A CA 1
ATOM 604 C C . VAL A 1 75 ? 17.944 48.374 -12.783 1.00 25.23 75 VAL A C 1
ATOM 605 O O . VAL A 1 75 ? 18.060 47.145 -12.765 1.00 25.23 75 VAL A O 1
ATOM 609 N N . ASN A 1 76 ? 18.888 49.208 -12.348 1.00 24.84 76 ASN A N 1
ATOM 610 C CA . ASN A 1 76 ? 20.096 48.770 -11.682 1.00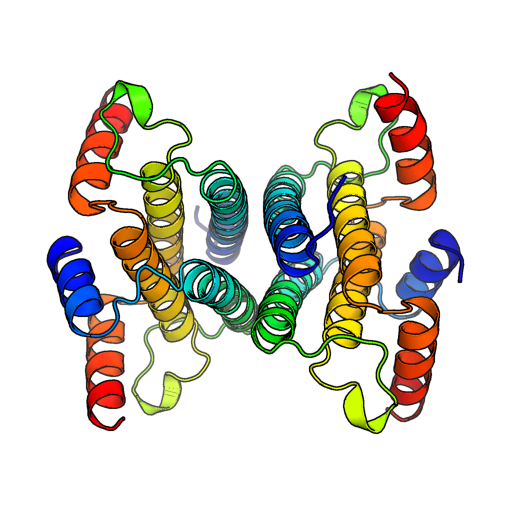 25.27 76 ASN A CA 1
ATOM 611 C C . ASN A 1 76 ? 19.907 48.972 -10.174 1.00 25.20 76 ASN A C 1
ATOM 612 O O . ASN A 1 76 ? 19.964 50.100 -9.694 1.00 25.05 76 ASN A O 1
ATOM 617 N N . LEU A 1 77 ? 19.683 47.889 -9.431 1.00 25.40 77 LEU A N 1
ATOM 618 C CA . LEU A 1 77 ? 19.332 48.015 -8.011 1.00 26.03 77 LEU A CA 1
ATOM 619 C C . LEU A 1 77 ? 20.470 48.556 -7.160 1.00 26.16 77 LEU A C 1
ATOM 620 O O . LEU A 1 77 ? 20.258 49.375 -6.259 1.00 26.37 77 LEU A O 1
ATOM 625 N N . GLU A 1 78 ? 21.680 48.102 -7.453 1.00 26.48 78 GLU A N 1
ATOM 626 C CA . GLU A 1 78 ? 22.866 48.582 -6.756 1.00 26.91 78 GLU A CA 1
ATOM 627 C C . GLU A 1 78 ? 23.068 50.096 -6.971 1.00 26.49 78 GLU A C 1
ATOM 628 O O . GLU A 1 78 ? 23.348 50.819 -6.027 1.00 26.09 78 GLU A O 1
ATOM 634 N N . LYS A 1 79 ? 22.894 50.569 -8.208 1.00 26.07 79 LYS A N 1
ATOM 635 C CA . LYS A 1 79 ? 22.993 52.002 -8.514 1.00 25.77 79 LYS A CA 1
ATOM 636 C C . LYS A 1 79 ? 21.866 52.795 -7.842 1.00 25.18 79 LYS A C 1
ATOM 637 O O . LYS A 1 79 ? 22.090 53.892 -7.324 1.00 24.31 79 LYS A O 1
ATOM 643 N N . THR A 1 80 ? 20.659 52.235 -7.876 1.00 24.57 80 THR A N 1
ATOM 644 C CA . THR A 1 80 ? 19.488 52.836 -7.231 1.00 24.13 80 THR A CA 1
ATOM 645 C C . THR A 1 80 ? 19.704 52.938 -5.718 1.00 24.05 80 THR A C 1
ATOM 646 O O . THR A 1 80 ? 19.400 53.965 -5.108 1.00 23.73 80 THR A O 1
ATOM 650 N N . HIS A 1 81 ? 20.253 51.877 -5.134 1.00 24.26 81 HIS A N 1
ATOM 651 C CA . HIS A 1 81 ? 20.705 51.904 -3.734 1.00 25.31 81 HIS A CA 1
ATOM 652 C C . HIS A 1 81 ? 21.650 53.055 -3.431 1.00 25.63 81 HIS A C 1
ATOM 653 O O . HIS A 1 81 ? 21.460 53.776 -2.452 1.00 25.70 81 HIS A O 1
ATOM 660 N N . GLU A 1 82 ? 22.671 53.223 -4.269 1.00 26.22 82 GLU A N 1
ATOM 661 C CA . GLU A 1 82 ? 23.625 54.315 -4.116 1.00 27.28 82 GLU A CA 1
ATOM 662 C C . GLU A 1 82 ? 22.925 55.674 -4.132 1.00 26.91 82 GLU A C 1
ATOM 663 O O . GLU A 1 82 ? 23.229 56.549 -3.317 1.00 26.72 82 GLU A O 1
ATOM 669 N N . LEU A 1 83 ? 21.977 55.836 -5.054 1.00 26.99 83 LEU A N 1
ATOM 670 C CA . LEU A 1 83 ? 21.190 57.061 -5.167 1.00 27.54 83 LEU A CA 1
ATOM 671 C C . LEU A 1 83 ? 20.332 57.313 -3.932 1.00 28.14 83 LEU A C 1
ATOM 672 O O . LEU A 1 83 ? 20.289 58.437 -3.415 1.00 28.21 83 LEU A O 1
ATOM 677 N N . LYS A 1 84 ? 19.658 56.262 -3.454 1.00 28.96 84 LYS A N 1
ATOM 678 C CA . LYS A 1 84 ? 18.888 56.346 -2.211 1.00 30.34 84 LYS A CA 1
ATOM 679 C C . LYS A 1 84 ? 19.743 56.726 -1.013 1.00 30.67 84 LYS A C 1
ATOM 680 O O . LYS A 1 84 ? 19.306 57.501 -0.178 1.00 31.02 84 LYS A O 1
ATOM 686 N N . GLU A 1 85 ? 20.957 56.191 -0.938 1.00 31.45 85 GLU A N 1
ATOM 687 C CA . GLU A 1 85 ? 21.894 56.574 0.119 1.00 33.02 85 GLU A CA 1
ATOM 688 C C . GLU A 1 85 ? 22.115 58.090 0.192 1.00 32.92 85 GLU A C 1
ATOM 689 O O . GLU A 1 85 ? 22.238 58.651 1.289 1.00 32.66 85 GLU A O 1
ATOM 695 N N . VAL A 1 86 ? 22.169 58.737 -0.977 1.00 33.11 86 VAL A N 1
ATOM 696 C CA . VAL A 1 86 ? 22.377 60.189 -1.088 1.00 33.77 86 VAL A CA 1
ATOM 697 C C . VAL A 1 86 ? 21.167 60.963 -0.558 1.00 34.54 86 VAL A C 1
ATOM 698 O O . VAL A 1 86 ? 21.326 61.865 0.269 1.00 34.32 86 VAL A O 1
ATOM 702 N N . LEU A 1 87 ? 19.968 60.590 -1.018 1.00 35.70 87 LEU A N 1
ATOM 703 C CA . LEU A 1 87 ? 18.732 61.278 -0.632 1.00 37.15 87 LEU A CA 1
ATOM 704 C C . LEU A 1 87 ? 18.409 61.128 0.854 1.00 38.26 87 LEU A C 1
ATOM 705 O O . LEU A 1 87 ? 18.079 62.110 1.524 1.00 38.37 87 LEU A O 1
ATOM 710 N N . ASN A 1 88 ? 18.503 59.904 1.369 1.00 39.57 88 ASN A N 1
ATOM 711 C CA . ASN A 1 88 ? 18.227 59.660 2.785 1.00 40.93 88 ASN A CA 1
ATOM 712 C C . ASN A 1 88 ? 19.232 60.338 3.720 1.00 41.30 88 ASN A C 1
ATOM 713 O O . ASN A 1 88 ? 18.949 60.526 4.906 1.00 41.56 88 ASN A O 1
ATOM 718 N N . LYS A 1 89 ? 20.395 60.710 3.188 1.00 41.84 89 LYS A N 1
ATOM 719 C CA . LYS A 1 89 ? 21.370 61.495 3.958 1.00 42.47 89 LYS A CA 1
ATOM 720 C C . LYS A 1 89 ? 21.010 62.981 3.993 1.00 42.75 89 LYS A C 1
ATOM 721 O O . LYS A 1 89 ? 21.546 63.743 4.807 1.00 42.91 89 LYS A O 1
ATOM 727 N N . VAL A 1 90 ? 20.100 63.384 3.108 1.00 43.18 90 VAL A N 1
ATOM 728 C CA . VAL A 1 90 ? 19.517 64.720 3.149 1.00 43.60 90 VAL A CA 1
ATOM 729 C C . VAL A 1 90 ? 18.258 64.672 4.013 1.00 43.97 90 VAL A C 1
ATOM 730 O O . VAL A 1 90 ? 18.345 64.755 5.249 1.00 44.30 90 VAL A O 1
ATOM 734 N N . GLU B 1 12 ? 15.383 51.296 18.322 1.00 45.87 12 GLU B N 1
ATOM 735 C CA . GLU B 1 12 ? 14.191 51.824 17.590 1.00 46.27 12 GLU B CA 1
ATOM 736 C C . GLU B 1 12 ? 12.967 50.882 17.662 1.00 44.99 12 GLU B C 1
ATOM 737 O O . GLU B 1 12 ? 11.857 51.301 17.339 1.00 45.51 12 GLU B O 1
ATOM 743 N N . PHE B 1 13 ? 13.188 49.621 18.054 1.00 43.33 13 PHE B N 1
ATOM 744 C CA . PHE B 1 13 ? 12.137 48.628 18.394 1.00 42.22 13 PHE B CA 1
ATOM 745 C C . PHE B 1 13 ? 12.749 47.628 19.388 1.00 40.98 13 PHE B C 1
ATOM 746 O O . PHE B 1 13 ? 13.819 47.081 19.084 1.00 41.58 13 PHE B O 1
ATOM 754 N N . ASP B 1 14 ? 12.130 47.371 20.553 1.00 38.93 14 ASP B N 1
ATOM 755 C CA . ASP B 1 14 ? 12.577 46.201 21.374 1.00 36.51 14 ASP B CA 1
ATOM 756 C C . ASP B 1 14 ? 11.745 44.895 21.212 1.00 34.82 14 ASP B C 1
ATOM 757 O O . ASP B 1 14 ? 12.303 43.774 21.147 1.00 35.62 14 ASP B O 1
ATOM 762 N N . TYR B 1 15 ? 10.428 45.029 21.112 1.00 30.71 15 TYR B N 1
ATOM 763 C CA . TYR B 1 15 ? 9.563 43.850 21.064 1.00 26.91 15 TYR B CA 1
ATOM 764 C C . TYR B 1 15 ? 9.414 43.375 19.613 1.00 25.14 15 TYR B C 1
ATOM 765 O O . TYR B 1 15 ? 8.854 44.065 18.776 1.00 23.78 15 TYR B O 1
ATOM 774 N N . ALA B 1 16 ? 9.988 42.208 19.312 1.00 24.02 16 ALA B N 1
ATOM 775 C CA . ALA B 1 16 ? 10.119 41.725 17.925 1.00 24.53 16 ALA B CA 1
ATOM 776 C C . ALA B 1 16 ? 8.828 41.714 17.087 1.00 23.97 16 ALA B C 1
ATOM 777 O O . ALA B 1 16 ? 8.843 42.136 15.920 1.00 25.22 16 ALA B O 1
ATOM 779 N N . PRO B 1 17 ? 7.714 41.185 17.636 1.00 23.84 17 PRO B N 1
ATOM 780 C CA . PRO B 1 17 ? 6.494 41.212 16.813 1.00 23.52 17 PRO B CA 1
ATOM 781 C C . PRO B 1 17 ? 6.036 42.590 16.341 1.00 24.30 17 PRO B C 1
ATOM 782 O O . PRO B 1 17 ? 5.561 42.695 15.230 1.00 24.04 17 PRO B O 1
ATOM 786 N N . GLU B 1 18 ? 6.206 43.633 17.151 1.00 23.93 18 GLU B N 1
ATOM 787 C CA . GLU B 1 18 ? 5.870 44.980 16.688 1.00 24.93 18 GLU B CA 1
ATOM 788 C C . GLU B 1 18 ? 6.792 45.460 15.589 1.00 25.16 18 GLU B C 1
ATOM 789 O O . GLU B 1 18 ? 6.342 46.173 14.693 1.00 24.69 18 GLU B O 1
ATOM 795 N N . GLN B 1 19 ? 8.056 45.054 15.646 1.00 25.50 19 GLN B N 1
ATOM 796 C CA . GLN B 1 19 ? 9.031 45.413 14.603 1.00 27.38 19 GLN B CA 1
ATOM 797 C C . GLN B 1 19 ? 8.637 44.733 13.290 1.00 26.59 19 GLN B C 1
ATOM 798 O O . GLN B 1 19 ? 8.584 45.363 12.208 1.00 25.66 19 GLN B O 1
ATOM 804 N N . SER B 1 20 ? 8.350 43.439 13.390 1.00 25.53 20 SER B N 1
ATOM 805 C CA . SER B 1 20 ? 7.873 42.659 12.245 1.00 26.07 20 SER B CA 1
ATOM 806 C C . SER B 1 20 ? 6.593 43.230 11.629 1.00 26.41 20 SER B C 1
ATOM 807 O O . SER B 1 20 ? 6.498 43.385 10.404 1.00 26.56 20 SER B O 1
ATOM 810 N N . GLU B 1 21 ? 5.590 43.479 12.470 1.00 25.85 21 GLU B N 1
ATOM 811 C CA . GLU B 1 21 ? 4.321 44.065 12.026 1.00 26.48 21 GLU B CA 1
ATOM 812 C C . GLU B 1 21 ? 4.527 45.420 11.324 1.00 26.15 21 GLU B C 1
ATOM 813 O O . GLU B 1 21 ? 3.953 45.660 10.252 1.00 25.52 21 GLU B O 1
ATOM 819 N N . HIS B 1 22 ? 5.348 46.286 11.906 1.00 25.66 22 HIS B N 1
ATOM 820 C CA . HIS B 1 22 ? 5.687 47.563 11.232 1.00 25.77 22 HIS B CA 1
ATOM 821 C C . HIS B 1 22 ? 6.295 47.357 9.853 1.00 25.48 22 HIS B C 1
ATOM 822 O O . HIS B 1 22 ? 5.844 47.948 8.863 1.00 25.79 22 HIS B O 1
ATOM 829 N N . TYR B 1 23 ? 7.330 46.522 9.768 1.00 26.12 23 TYR B N 1
ATOM 830 C CA . TYR B 1 23 ? 8.016 46.319 8.475 1.00 26.94 23 TYR B CA 1
ATOM 831 C C . TYR B 1 23 ? 7.107 45.651 7.450 1.00 27.25 23 TYR B C 1
ATOM 832 O O . TYR B 1 23 ? 7.238 45.894 6.247 1.00 26.87 23 TYR B O 1
ATOM 841 N N . PHE B 1 24 ? 6.198 44.797 7.924 1.00 26.36 24 PHE B N 1
ATOM 842 C CA . PHE B 1 24 ? 5.255 44.157 7.020 1.00 26.01 24 PHE B CA 1
ATOM 843 C C . PHE B 1 24 ? 4.249 45.158 6.445 1.00 26.57 24 PHE B C 1
ATOM 844 O O . PHE B 1 24 ? 3.992 45.122 5.227 1.00 26.06 24 PHE B O 1
ATOM 852 N N . PHE B 1 25 ? 3.708 46.051 7.282 1.00 25.89 25 PHE B N 1
ATOM 853 C CA . PHE B 1 25 ? 2.859 47.134 6.781 1.00 25.64 25 PHE B CA 1
ATOM 854 C C . PHE B 1 25 ? 3.633 47.954 5.737 1.00 25.93 25 PHE B C 1
ATOM 8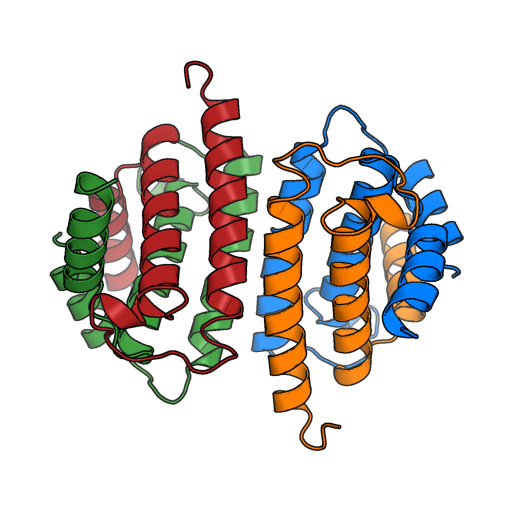55 O O . PHE B 1 25 ? 3.118 48.221 4.673 1.00 25.96 25 PHE B O 1
ATOM 863 N N . LYS B 1 26 ? 4.859 48.361 6.073 1.00 25.48 26 LYS B N 1
ATOM 864 C CA . LYS B 1 26 ? 5.727 49.114 5.122 1.00 25.59 26 LYS B CA 1
ATOM 865 C C . LYS B 1 26 ? 5.993 48.357 3.815 1.00 26.00 26 LYS B C 1
ATOM 866 O O . LYS B 1 26 ? 5.958 48.943 2.725 1.00 25.97 26 LYS B O 1
ATOM 872 N N . LEU B 1 27 ? 6.232 47.045 3.904 1.00 25.57 27 LEU B N 1
ATOM 873 C CA . LEU B 1 27 ? 6.400 46.247 2.674 1.00 26.47 27 LEU B CA 1
ATOM 874 C C . LEU B 1 27 ? 5.177 46.380 1.758 1.00 27.27 27 LEU B C 1
ATOM 875 O O . LEU B 1 27 ? 5.329 46.643 0.559 1.00 26.53 27 LEU B O 1
ATOM 880 N N . ILE B 1 28 ? 3.985 46.179 2.331 1.00 25.85 28 ILE B N 1
ATOM 881 C CA . ILE B 1 28 ? 2.721 46.256 1.558 1.00 26.17 28 ILE B CA 1
ATOM 882 C C . ILE B 1 28 ? 2.538 47.680 1.004 1.00 26.69 28 ILE B C 1
ATOM 883 O O . ILE B 1 28 ? 2.108 47.829 -0.151 1.00 26.08 28 ILE B O 1
ATOM 888 N N . GLU B 1 29 ? 2.892 48.717 1.782 1.00 26.35 29 GLU B N 1
ATOM 889 C CA . GLU B 1 29 ? 2.806 50.104 1.267 1.00 26.75 29 GLU B CA 1
ATOM 890 C C . GLU B 1 29 ? 3.723 50.306 0.059 1.00 27.06 29 GLU B C 1
ATOM 891 O O . GLU B 1 29 ? 3.311 50.909 -0.937 1.00 26.51 29 GLU B O 1
ATOM 897 N N . GLU B 1 30 ? 4.937 49.748 0.112 1.00 27.08 30 GLU B N 1
ATOM 898 C CA . GLU B 1 30 ? 5.874 49.919 -1.002 1.00 27.76 30 GLU B CA 1
ATOM 899 C C . GLU B 1 30 ? 5.470 49.103 -2.225 1.00 27.65 30 GLU B C 1
ATOM 900 O O . GLU B 1 30 ? 5.690 49.548 -3.341 1.00 27.74 30 GLU B O 1
ATOM 906 N N . VAL B 1 31 ? 4.888 47.920 -2.006 1.00 26.80 31 VAL B N 1
ATOM 907 C CA . VAL B 1 31 ? 4.317 47.101 -3.111 1.00 27.07 31 VAL B CA 1
ATOM 908 C C . VAL B 1 31 ? 3.204 47.904 -3.811 1.00 27.48 31 VAL B C 1
ATOM 909 O O . VAL B 1 31 ? 3.122 47.920 -5.044 1.00 26.22 31 VAL B O 1
ATOM 913 N N . GLY B 1 32 ? 2.364 48.579 -3.025 1.00 25.99 32 GLY B N 1
ATOM 914 C CA . GLY B 1 32 ? 1.372 49.507 -3.593 1.00 25.98 32 GLY B CA 1
ATOM 915 C C . GLY B 1 32 ? 1.970 50.594 -4.450 1.00 26.17 32 GLY B C 1
ATOM 916 O O . GLY B 1 32 ? 1.498 50.841 -5.571 1.00 26.56 32 GLY B O 1
ATOM 917 N N . GLU B 1 33 ? 2.985 51.296 -3.931 1.00 26.32 33 GLU B N 1
ATOM 918 C CA . GLU B 1 33 ? 3.670 52.315 -4.724 1.00 26.53 33 GLU B CA 1
ATOM 919 C C . GLU B 1 33 ? 4.380 51.744 -5.945 1.00 26.20 33 GLU B C 1
ATOM 920 O O . GLU B 1 33 ? 4.387 52.376 -7.023 1.00 26.52 33 GLU B O 1
ATOM 926 N N . LEU B 1 34 ? 4.899 50.520 -5.822 1.00 25.97 34 LEU B N 1
ATOM 927 C CA . LEU B 1 34 ? 5.509 49.822 -6.976 1.00 25.90 34 LEU B CA 1
ATOM 928 C C . LEU B 1 34 ? 4.463 49.577 -8.082 1.00 26.00 34 LEU B C 1
ATOM 929 O O . LEU B 1 34 ? 4.741 49.818 -9.264 1.00 25.86 34 LEU B O 1
ATOM 934 N N . SER B 1 35 ? 3.261 49.130 -7.691 1.00 26.60 35 SER B N 1
ATOM 935 C CA . SER B 1 35 ? 2.147 48.898 -8.624 1.00 26.44 35 SER B CA 1
ATOM 936 C C . SER B 1 35 ? 1.846 50.174 -9.393 1.00 27.55 35 SER B C 1
ATOM 937 O O . SER B 1 35 ? 1.719 50.137 -10.613 1.00 27.65 35 SER B O 1
ATOM 940 N N . GLU B 1 36 ? 1.781 51.305 -8.691 1.00 26.55 36 GLU B N 1
ATOM 941 C CA . GLU B 1 36 ? 1.529 52.600 -9.342 1.00 27.26 36 GLU B CA 1
ATOM 942 C C . GLU B 1 36 ? 2.626 52.962 -10.359 1.00 26.84 36 GLU B C 1
ATOM 943 O O . GLU B 1 36 ? 2.322 53.404 -11.475 1.00 26.27 36 GLU B O 1
ATOM 949 N N . SER B 1 37 ? 3.893 52.790 -9.968 1.00 26.54 37 SER B N 1
ATOM 950 C CA A SER B 1 37 ? 5.039 53.123 -10.825 0.50 25.92 37 SER B CA 1
ATOM 951 C CA B SER B 1 37 ? 5.003 53.151 -10.846 0.50 26.66 37 SER B CA 1
ATOM 952 C C . SER B 1 37 ? 5.077 52.267 -12.089 1.00 26.41 37 SER B C 1
ATOM 953 O O . SER B 1 37 ? 5.414 52.752 -13.165 1.00 26.45 37 SER B O 1
ATOM 958 N N . ILE B 1 38 ? 4.738 50.988 -11.949 1.00 25.59 38 ILE B N 1
ATOM 959 C CA . ILE B 1 38 ? 4.737 50.077 -13.109 1.00 26.13 38 ILE B CA 1
ATOM 960 C C . ILE B 1 38 ? 3.546 50.411 -14.015 1.00 25.81 38 ILE B C 1
ATOM 961 O O . ILE B 1 38 ? 3.688 50.497 -15.263 1.00 25.49 38 ILE B O 1
ATOM 966 N N . ARG B 1 39 ? 2.387 50.647 -13.394 1.00 25.07 39 ARG B N 1
ATOM 967 C CA . ARG B 1 39 ? 1.175 51.046 -14.153 1.00 26.37 39 ARG B CA 1
ATOM 968 C C . ARG B 1 39 ? 1.451 52.250 -15.046 1.00 26.62 39 ARG B C 1
ATOM 969 O O . ARG B 1 39 ? 1.050 52.294 -16.220 1.00 27.12 39 ARG B O 1
ATOM 977 N N . LYS B 1 40 ? 2.136 53.229 -14.459 1.00 26.87 40 LYS B N 1
ATOM 978 C CA . LYS B 1 40 ? 2.475 54.473 -15.125 1.00 26.76 40 LYS B CA 1
ATOM 979 C C . LYS B 1 40 ? 3.694 54.375 -16.050 1.00 26.31 40 LYS B C 1
ATOM 980 O O . LYS B 1 40 ? 4.047 55.340 -16.726 1.00 26.56 40 LYS B O 1
ATOM 986 N N . GLY B 1 41 ? 4.295 53.200 -16.161 1.00 26.66 41 GLY B N 1
ATOM 987 C CA . GLY B 1 41 ? 5.397 53.001 -17.117 1.00 26.96 41 GLY B CA 1
ATOM 988 C C . GLY B 1 41 ? 6.677 53.753 -16.761 1.00 27.10 41 GLY B C 1
ATOM 989 O O . GLY B 1 41 ? 7.482 54.093 -17.648 1.00 25.93 41 GLY B O 1
ATOM 990 N N . LYS B 1 42 ? 6.902 53.981 -15.465 1.00 27.05 42 LYS B N 1
ATOM 991 C CA . LYS B 1 42 ? 8.071 54.772 -15.028 1.00 28.31 42 LYS B CA 1
ATOM 992 C C . LYS B 1 42 ? 9.334 53.901 -14.918 1.00 28.09 42 LYS B C 1
ATOM 993 O O . LYS B 1 42 ? 10.008 53.863 -13.877 1.00 27.92 42 LYS B O 1
ATOM 999 N N . SER B 1 43 ? 9.655 53.236 -16.023 1.00 28.02 43 SER B N 1
ATOM 1000 C CA . SER B 1 43 ? 10.743 52.286 -16.104 1.00 28.40 43 SER B CA 1
ATOM 1001 C C . SER B 1 43 ? 12.075 52.965 -16.403 1.00 27.95 43 SER B C 1
ATOM 1002 O O . SER B 1 43 ? 12.143 54.183 -16.560 1.00 28.08 43 SER B O 1
ATOM 1005 N N . GLY B 1 44 ? 13.131 52.162 -16.479 1.00 27.71 44 GLY B N 1
ATOM 1006 C CA . GLY B 1 44 ? 14.463 52.656 -16.757 1.00 27.22 44 GLY B CA 1
ATOM 1007 C C . GLY B 1 44 ? 15.235 52.967 -15.488 1.00 27.22 44 GLY B C 1
ATOM 1008 O O . GLY B 1 44 ? 14.742 52.760 -14.374 1.00 27.42 44 GLY B O 1
ATOM 1009 N N . GLN B 1 45 ? 16.460 53.445 -15.664 1.00 27.11 45 GLN B N 1
ATOM 1010 C CA . GLN B 1 45 ? 17.322 53.787 -14.535 1.00 26.95 45 GLN B CA 1
ATOM 1011 C C . GLN B 1 45 ? 17.372 55.296 -14.392 1.00 26.70 45 GLN B C 1
ATOM 1012 O O . GLN B 1 45 ? 18.013 55.981 -15.198 1.00 26.01 45 GLN B O 1
ATOM 1018 N N . PRO B 1 46 ? 16.670 55.825 -13.377 1.00 26.86 46 PRO B N 1
ATOM 1019 C CA . PRO B 1 46 ? 16.601 57.261 -13.151 1.00 27.43 46 PRO B CA 1
ATOM 1020 C C . PRO B 1 46 ? 17.915 57.852 -12.678 1.00 27.97 46 PRO B C 1
ATOM 1021 O O . PRO B 1 46 ? 18.741 57.145 -12.096 1.00 27.82 46 PRO B O 1
ATOM 1025 N N . THR B 1 47 ? 18.101 59.140 -12.946 1.00 28.64 47 THR B N 1
ATOM 1026 C CA . THR B 1 47 ? 19.091 59.927 -12.244 1.00 29.63 47 THR B CA 1
ATOM 1027 C C . THR B 1 47 ? 18.452 60.387 -10.933 1.00 29.97 47 THR B C 1
ATOM 1028 O O . THR B 1 47 ? 17.268 60.140 -10.692 1.00 29.93 47 THR B O 1
ATOM 1032 N N . LEU B 1 48 ? 19.236 61.067 -10.096 1.00 31.05 48 LEU B N 1
ATOM 1033 C CA . LEU B 1 48 ? 18.774 61.574 -8.806 1.00 32.05 48 LEU B CA 1
ATOM 1034 C C . LEU B 1 48 ? 17.454 62.350 -8.885 1.00 32.58 48 LEU B C 1
ATOM 1035 O O . LEU B 1 48 ? 16.550 62.121 -8.085 1.00 32.75 48 LEU B O 1
ATOM 1040 N N . ASP B 1 49 ? 17.349 63.238 -9.867 1.00 33.43 49 ASP B N 1
ATOM 1041 C CA . ASP B 1 49 ? 16.181 64.095 -10.066 1.00 34.36 49 ASP B CA 1
ATOM 1042 C C . ASP B 1 49 ? 14.904 63.331 -10.442 1.00 34.57 49 ASP B C 1
ATOM 1043 O O . ASP B 1 49 ? 13.793 63.806 -10.188 1.00 35.34 49 ASP B O 1
ATOM 1048 N N . GLU B 1 50 ? 15.073 62.151 -11.041 1.00 33.98 50 GLU B N 1
ATOM 1049 C CA . GLU B 1 50 ? 13.964 61.366 -11.572 1.00 33.66 50 GLU B CA 1
ATOM 1050 C C . GLU B 1 50 ? 13.589 60.216 -10.636 1.00 32.63 50 GLU B C 1
ATOM 1051 O O . GLU B 1 50 ? 12.636 59.484 -10.905 1.00 32.39 50 GLU B O 1
ATOM 1057 N N . LEU B 1 51 ? 14.349 60.057 -9.555 1.00 31.68 51 LEU B N 1
ATOM 1058 C CA . LEU B 1 51 ? 14.241 58.875 -8.700 1.00 31.47 51 LEU B CA 1
ATOM 1059 C C . LEU B 1 51 ? 12.869 58.758 -8.034 1.00 31.45 51 LEU B C 1
ATOM 1060 O O . LEU B 1 51 ? 12.242 57.689 -8.073 1.00 30.67 51 LEU B O 1
ATOM 1065 N N . LYS B 1 52 ? 12.390 59.857 -7.448 1.00 31.73 52 LYS B N 1
ATOM 1066 C CA . LYS B 1 52 ? 11.099 59.839 -6.742 1.00 32.10 52 LYS B CA 1
ATOM 1067 C C . LYS B 1 52 ? 9.977 59.319 -7.635 1.00 31.53 52 LYS B C 1
ATOM 1068 O O . LYS B 1 52 ? 9.709 59.890 -8.692 1.00 31.40 52 LYS B O 1
ATOM 1074 N N . GLY B 1 53 ? 9.336 58.247 -7.171 1.00 31.18 53 GLY B N 1
ATOM 1075 C CA . GLY B 1 53 ? 8.221 57.591 -7.842 1.00 30.55 53 GLY B CA 1
ATOM 1076 C C . GLY B 1 53 ? 8.570 56.697 -9.021 1.00 29.79 53 GLY B C 1
ATOM 1077 O O . GLY B 1 53 ? 7.673 56.179 -9.683 1.00 30.45 53 GLY B O 1
ATOM 1078 N N . SER B 1 54 ? 9.862 56.517 -9.298 1.00 28.57 54 SER B N 1
ATOM 1079 C CA . SER B 1 54 ? 10.296 55.625 -10.377 1.00 26.93 54 SER B CA 1
ATOM 1080 C C . SER B 1 54 ? 10.094 54.168 -9.998 1.00 27.49 54 SER B C 1
ATOM 1081 O O . SER B 1 54 ? 10.060 53.812 -8.806 1.00 26.57 54 SER B O 1
ATOM 1084 N N . VAL B 1 55 ? 9.949 53.315 -11.009 1.00 26.74 55 VAL B N 1
ATOM 1085 C CA . VAL B 1 55 ? 9.942 51.887 -10.748 1.00 27.41 55 VAL B CA 1
ATOM 1086 C C . VAL B 1 55 ? 11.190 51.487 -9.941 1.00 26.52 55 VAL B C 1
ATOM 1087 O O . VAL B 1 55 ? 11.084 50.693 -9.004 1.00 26.61 55 VAL B O 1
ATOM 1091 N N . ALA B 1 56 ? 12.344 52.043 -10.306 1.00 25.82 56 ALA B N 1
ATOM 1092 C CA . ALA B 1 56 ? 13.616 51.783 -9.620 1.00 25.82 56 ALA B CA 1
ATOM 1093 C C . ALA B 1 56 ? 13.507 52.012 -8.116 1.00 26.30 56 ALA B C 1
ATOM 1094 O O . ALA B 1 56 ? 13.843 51.122 -7.319 1.00 25.11 56 ALA B O 1
ATOM 1096 N N . GLU B 1 57 ? 13.078 53.222 -7.734 1.00 26.66 57 GLU B N 1
ATOM 1097 C CA . GLU B 1 57 ? 12.925 53.557 -6.311 1.00 27.06 57 GLU B CA 1
ATOM 1098 C C . GLU B 1 57 ? 11.974 52.593 -5.606 1.00 26.95 57 GLU B C 1
ATOM 1099 O O . GLU B 1 57 ? 12.263 52.137 -4.508 1.00 26.56 57 GLU B O 1
ATOM 1105 N N . GLU B 1 58 ? 10.833 52.284 -6.218 1.00 26.49 58 GLU B N 1
ATOM 1106 C CA . GLU B 1 58 ? 9.881 51.427 -5.530 1.00 26.35 58 GLU B CA 1
ATOM 1107 C C . GLU B 1 58 ? 10.402 50.003 -5.385 1.00 26.38 58 GLU B C 1
ATOM 1108 O O . GLU B 1 58 ? 10.183 49.406 -4.348 1.00 26.81 58 GLU B O 1
ATOM 1114 N N . LEU B 1 59 ? 11.091 49.477 -6.399 1.00 26.43 59 LEU B N 1
ATOM 1115 C CA . LEU B 1 59 ? 11.729 48.146 -6.281 1.00 27.37 59 LEU B CA 1
ATOM 1116 C C . LEU B 1 59 ? 12.784 48.153 -5.171 1.00 26.96 59 LEU B C 1
ATOM 1117 O O . LEU B 1 59 ? 12.844 47.213 -4.354 1.00 27.75 59 LEU B O 1
ATOM 1122 N N . TYR B 1 60 ? 13.585 49.210 -5.114 1.00 27.60 60 TYR B N 1
ATOM 1123 C CA . TYR B 1 60 ? 14.550 49.318 -4.023 1.00 27.18 60 TYR B CA 1
ATOM 1124 C C . TYR B 1 60 ? 13.818 49.342 -2.668 1.00 27.83 60 TYR B C 1
ATOM 1125 O O . TYR B 1 60 ? 14.257 48.707 -1.694 1.00 27.90 60 TYR B O 1
ATOM 1134 N N . ASP B 1 61 ? 12.709 50.078 -2.596 1.00 27.81 61 ASP B N 1
ATOM 1135 C CA . ASP B 1 61 ? 11.983 50.226 -1.323 1.00 27.80 61 ASP B CA 1
ATOM 1136 C C . ASP B 1 61 ? 11.384 48.900 -0.858 1.00 27.84 61 ASP B C 1
ATOM 1137 O O . ASP B 1 61 ? 11.413 48.591 0.344 1.00 27.29 61 ASP B O 1
ATOM 1142 N N . VAL B 1 62 ? 10.860 48.111 -1.798 1.00 27.22 62 VAL B N 1
ATOM 1143 C CA . VAL B 1 62 ? 10.372 46.771 -1.469 1.00 27.63 62 VAL B CA 1
ATOM 1144 C C . VAL B 1 62 ? 11.534 45.912 -0.921 1.00 27.84 62 VAL B C 1
ATOM 1145 O O . VAL B 1 62 ? 11.381 45.243 0.107 1.00 27.40 62 VAL B O 1
ATOM 1149 N N . LEU B 1 63 ? 12.674 45.949 -1.617 1.00 27.75 63 LEU B N 1
ATOM 1150 C CA . LEU B 1 63 ? 13.887 45.237 -1.218 1.00 28.36 63 LEU B CA 1
ATOM 1151 C C . LEU B 1 63 ? 14.303 45.605 0.204 1.00 27.77 63 LEU B C 1
ATOM 1152 O O . LEU B 1 63 ? 14.656 44.717 0.992 1.00 27.36 63 LEU B O 1
ATOM 1157 N N . TYR B 1 64 ? 14.294 46.909 0.506 1.00 27.14 64 TYR B N 1
ATOM 1158 C CA . TYR B 1 64 ? 14.670 47.399 1.829 1.00 27.10 64 TYR B CA 1
ATOM 1159 C C . TYR B 1 64 ? 13.868 46.667 2.898 1.00 26.98 64 TYR B C 1
ATOM 1160 O O . TYR B 1 64 ? 14.447 46.206 3.890 1.00 27.60 64 TYR B O 1
ATOM 1169 N N . TYR B 1 65 ? 12.551 46.570 2.697 1.00 26.74 65 TYR B N 1
ATOM 1170 C CA . TYR B 1 65 ? 11.683 45.948 3.710 1.00 27.56 65 TYR B CA 1
ATOM 1171 C C . TYR B 1 65 ? 11.761 44.434 3.734 1.00 27.61 65 TYR B C 1
ATOM 1172 O O . TYR B 1 65 ? 11.578 43.827 4.782 1.00 26.90 65 TYR B O 1
ATOM 1181 N N . VAL B 1 66 ? 12.067 43.823 2.593 1.00 27.60 66 VAL B N 1
ATOM 1182 C CA . VAL B 1 66 ? 12.384 42.385 2.572 1.00 27.36 66 VAL B CA 1
ATOM 1183 C C . VAL B 1 66 ? 13.617 42.124 3.478 1.00 27.09 66 VAL B C 1
ATOM 1184 O O . VAL B 1 66 ? 13.609 41.214 4.315 1.00 27.06 66 VAL B O 1
ATOM 1188 N N . CYS B 1 67 ? 14.645 42.952 3.347 1.00 26.88 67 CYS B N 1
ATOM 1189 C CA . CYS B 1 67 ? 15.867 42.800 4.151 1.00 27.52 67 CYS B CA 1
ATOM 1190 C C . CYS B 1 67 ? 15.602 43.122 5.623 1.00 27.25 67 CYS B C 1
ATOM 1191 O O . CYS B 1 67 ? 16.137 42.466 6.522 1.00 27.20 67 CYS B O 1
ATOM 1194 N N . ALA B 1 68 ? 14.756 44.115 5.872 1.00 27.45 68 ALA B N 1
ATOM 1195 C CA . ALA B 1 68 ? 14.420 44.476 7.257 1.00 26.82 68 ALA B CA 1
ATOM 1196 C C . ALA B 1 68 ? 13.651 43.313 7.929 1.00 26.34 68 ALA B C 1
ATOM 1197 O O . ALA B 1 68 ? 13.915 42.971 9.078 1.00 26.32 68 ALA B O 1
ATOM 1199 N N . LEU B 1 69 ? 12.699 42.713 7.210 1.00 26.51 69 LEU B N 1
ATOM 1200 C CA . LEU B 1 69 ? 11.974 41.536 7.711 1.00 26.66 69 LEU B CA 1
ATOM 1201 C C . LEU B 1 69 ? 12.891 40.317 7.926 1.00 26.59 69 LEU B C 1
ATOM 1202 O O . LEU B 1 69 ? 12.707 39.573 8.895 1.00 27.04 69 LEU B O 1
ATOM 1207 N N . ALA B 1 70 ? 13.874 40.118 7.050 1.00 26.27 70 ALA B N 1
ATOM 1208 C CA . ALA B 1 70 ? 14.839 39.024 7.230 1.00 26.27 70 ALA B CA 1
ATOM 1209 C C . ALA B 1 70 ? 15.615 39.204 8.536 1.00 26.73 70 ALA B C 1
ATOM 1210 O O . ALA B 1 70 ? 15.786 38.250 9.324 1.00 26.98 70 ALA B O 1
ATOM 1212 N N . ASN B 1 71 ? 16.058 40.430 8.786 1.00 26.47 71 ASN B N 1
ATOM 1213 C CA . ASN B 1 71 ? 16.790 40.748 10.008 1.00 27.19 71 ASN B CA 1
ATOM 1214 C C . ASN B 1 71 ? 15.977 40.370 11.254 1.00 27.73 71 ASN B C 1
ATOM 1215 O O . ASN B 1 71 ? 16.474 39.657 12.142 1.00 27.11 71 ASN B O 1
ATOM 1220 N N . ILE B 1 72 ? 14.735 40.843 11.304 1.00 27.92 72 ILE B N 1
ATOM 1221 C CA . ILE B 1 72 ? 13.900 40.629 12.498 1.00 29.71 72 ILE B CA 1
ATOM 1222 C C . ILE B 1 72 ? 13.458 39.174 12.691 1.00 28.48 72 ILE B C 1
ATOM 1223 O O . ILE B 1 72 ? 13.375 38.688 13.823 1.00 27.86 72 ILE B O 1
ATOM 1228 N N . HIS B 1 73 ? 13.284 38.472 11.577 1.00 27.20 73 HIS B N 1
ATOM 1229 C CA . HIS B 1 73 ? 12.906 37.061 11.586 1.00 26.68 73 HIS B CA 1
ATOM 1230 C C . HIS B 1 73 ? 14.061 36.083 11.648 1.00 26.83 73 HIS B C 1
ATOM 1231 O O . HIS B 1 73 ? 13.840 34.872 11.579 1.00 27.02 73 HIS B O 1
ATOM 1238 N N . GLY B 1 74 ? 15.283 36.595 11.794 1.00 25.61 74 GLY B N 1
ATOM 1239 C CA . GLY B 1 74 ? 16.446 35.728 11.979 1.00 26.38 74 GLY B CA 1
ATOM 1240 C C . GLY B 1 74 ? 16.823 34.967 10.724 1.00 25.99 74 GLY B C 1
ATOM 1241 O O . GLY B 1 74 ? 17.448 33.901 10.805 1.00 25.70 74 GLY B O 1
ATOM 1242 N N . VAL B 1 75 ? 16.484 35.548 9.570 1.00 26.04 75 VAL B N 1
ATOM 1243 C CA . VAL B 1 75 ? 16.744 34.933 8.267 1.00 25.98 75 VAL B CA 1
ATOM 1244 C C . VAL B 1 75 ? 18.052 35.425 7.670 1.00 26.59 75 VAL B C 1
ATOM 1245 O O . VAL B 1 75 ? 18.290 36.631 7.573 1.00 27.72 75 VAL B O 1
ATOM 1249 N N . ASN B 1 76 ? 18.887 34.484 7.250 1.00 27.08 76 ASN B N 1
ATOM 1250 C CA . ASN B 1 76 ? 20.081 34.775 6.477 1.00 26.98 76 ASN B CA 1
ATOM 1251 C C . ASN B 1 76 ? 19.761 34.581 4.995 1.00 26.80 76 ASN B C 1
ATOM 1252 O O . ASN B 1 76 ? 19.610 33.451 4.525 1.00 26.92 76 ASN B O 1
ATOM 1257 N N . LEU B 1 77 ? 19.652 35.684 4.256 1.00 26.55 77 LEU B N 1
ATOM 1258 C CA . LEU B 1 77 ? 19.240 35.612 2.844 1.00 27.34 77 LEU B CA 1
ATOM 1259 C C . LEU B 1 77 ? 20.299 34.940 1.966 1.00 27.49 77 LEU B C 1
ATOM 1260 O O . LEU B 1 77 ? 19.965 34.257 0.994 1.00 27.54 77 LEU B O 1
ATOM 1265 N N . GLU B 1 78 ? 21.569 35.121 2.321 1.00 27.93 78 GLU B N 1
ATOM 1266 C CA . GLU B 1 78 ? 22.647 34.453 1.595 1.00 28.87 78 GLU B CA 1
ATOM 1267 C C . GLU B 1 78 ? 22.583 32.935 1.752 1.00 28.13 78 GLU B C 1
ATOM 1268 O O . GLU B 1 78 ? 22.760 32.207 0.776 1.00 28.32 78 GLU B O 1
ATOM 1274 N N . LYS B 1 79 ? 22.358 32.461 2.976 1.00 27.43 79 LYS B N 1
ATOM 1275 C CA . LYS B 1 79 ? 22.245 31.020 3.237 1.00 26.80 79 LYS B CA 1
ATOM 1276 C C . LYS B 1 79 ? 20.996 30.459 2.544 1.00 26.03 79 LYS B C 1
ATOM 1277 O O . LYS B 1 79 ? 21.025 29.376 1.953 1.00 25.15 79 LYS B O 1
ATOM 1283 N N . THR B 1 80 ? 19.908 31.217 2.621 1.00 25.57 80 THR B N 1
ATOM 1284 C CA . THR B 1 80 ? 18.643 30.861 1.964 1.00 24.97 80 THR B CA 1
ATOM 1285 C C . THR B 1 80 ? 18.802 30.704 0.447 1.00 25.25 80 THR B C 1
ATOM 1286 O O . THR B 1 80 ? 18.386 29.692 -0.117 1.00 24.85 80 THR B O 1
ATOM 1290 N N . HIS B 1 81 ? 19.421 31.699 -0.190 1.00 25.49 81 HIS B N 1
ATOM 1291 C CA . HIS B 1 81 ? 19.830 31.620 -1.599 1.00 26.40 81 HIS B CA 1
ATOM 1292 C C . HIS B 1 81 ? 20.620 30.336 -1.898 1.00 26.33 81 HIS B C 1
ATOM 1293 O O . HIS B 1 81 ? 20.325 29.617 -2.849 1.00 26.42 81 HIS B O 1
ATOM 1300 N N . GLU B 1 82 ? 21.617 30.050 -1.072 1.00 26.50 82 GLU B N 1
ATOM 1301 C CA . GLU B 1 82 ? 22.421 28.840 -1.203 1.00 27.29 82 GLU B CA 1
ATOM 1302 C C . GLU B 1 82 ? 21.565 27.570 -1.255 1.00 26.17 82 GLU B C 1
ATOM 1303 O O . GLU B 1 82 ? 21.743 26.730 -2.142 1.00 25.79 82 GLU B O 1
ATOM 1309 N N . LEU B 1 83 ? 20.633 27.449 -0.314 1.00 26.27 83 LEU B N 1
ATOM 1310 C CA . LEU B 1 83 ? 19.693 26.321 -0.244 1.00 26.87 83 LEU B CA 1
ATOM 1311 C C . LEU B 1 83 ? 18.775 26.243 -1.463 1.00 26.97 83 LEU B C 1
ATOM 1312 O O . LEU B 1 83 ? 18.535 25.162 -1.997 1.00 27.30 83 LEU B O 1
ATOM 1317 N N . LYS B 1 84 ? 18.255 27.390 -1.882 1.00 28.13 84 LYS B N 1
ATOM 1318 C CA . LYS B 1 84 ? 17.419 27.461 -3.077 1.00 28.76 84 LYS B CA 1
ATOM 1319 C C . LYS B 1 84 ? 18.171 27.005 -4.324 1.00 28.85 84 LYS B C 1
ATOM 1320 O O . LYS B 1 84 ? 17.596 26.359 -5.208 1.00 28.19 84 LYS B O 1
ATOM 1326 N N . GLU B 1 85 ? 19.455 27.343 -4.393 1.00 29.86 85 GLU B N 1
ATOM 1327 C CA . GLU B 1 85 ? 20.305 26.903 -5.500 1.00 30.94 85 GLU B CA 1
ATOM 1328 C C . GLU B 1 85 ? 20.539 25.404 -5.513 1.00 30.85 85 GLU B C 1
ATOM 1329 O O . GLU B 1 85 ? 20.646 24.791 -6.581 1.00 29.73 85 GLU B O 1
ATOM 1335 N N . VAL B 1 86 ? 20.659 24.824 -4.318 1.00 30.67 86 VAL B N 1
ATOM 1336 C CA . VAL B 1 86 ? 20.797 23.382 -4.172 1.00 30.61 86 VAL B CA 1
ATOM 1337 C C . VAL B 1 86 ? 19.567 22.668 -4.731 1.00 30.97 86 VAL B C 1
ATOM 1338 O O . VAL B 1 86 ? 19.704 21.704 -5.493 1.00 30.96 86 VAL B O 1
ATOM 1342 N N . LEU B 1 87 ? 18.382 23.167 -4.375 1.00 31.83 87 LEU B N 1
ATOM 1343 C CA . LEU B 1 87 ? 17.130 22.599 -4.865 1.00 32.69 87 LEU B CA 1
ATOM 1344 C C . LEU B 1 87 ? 16.915 22.849 -6.363 1.00 33.35 87 LEU B C 1
ATOM 1345 O O . LEU B 1 87 ? 16.474 21.937 -7.095 1.00 33.20 87 LEU B O 1
ATOM 1350 N N . ASN B 1 88 ? 17.245 24.073 -6.806 1.00 34.05 88 ASN B N 1
ATOM 1351 C CA . ASN B 1 88 ? 17.203 24.422 -8.234 1.00 35.48 88 ASN B CA 1
ATOM 1352 C C . ASN B 1 88 ? 17.989 23.440 -9.114 1.00 36.11 88 ASN B C 1
ATOM 1353 O O . ASN B 1 88 ? 17.563 23.094 -10.231 1.00 36.68 88 ASN B O 1
ATOM 1358 N N . LYS B 1 89 ? 19.138 22.984 -8.614 1.00 36.51 89 LYS B N 1
ATOM 1359 C CA . LYS B 1 89 ? 19.993 22.107 -9.391 1.00 36.97 89 LYS B CA 1
ATOM 1360 C C . LYS B 1 89 ? 19.466 20.679 -9.404 1.00 37.00 89 LYS B C 1
ATOM 1361 O O . LYS B 1 89 ? 19.574 19.996 -10.420 1.00 36.98 89 LYS B O 1
ATOM 1367 N N . VAL B 1 90 ? 18.861 20.250 -8.294 1.00 37.47 90 VAL B N 1
ATOM 1368 C CA . VAL B 1 90 ? 18.148 18.969 -8.242 1.00 37.98 90 VAL B CA 1
ATOM 1369 C C . VAL B 1 90 ? 17.072 18.963 -9.330 1.00 38.26 90 VAL B C 1
ATOM 1370 O O . VAL B 1 90 ? 17.051 18.081 -10.196 1.00 38.32 90 VAL B O 1
ATOM 1374 N N . LYS B 1 91 ? 16.195 19.966 -9.277 1.00 38.72 91 LYS B N 1
ATOM 1375 C CA . LYS B 1 91 ? 15.180 20.182 -10.297 1.00 39.19 91 LYS B CA 1
ATOM 1376 C C . LYS B 1 91 ? 15.817 20.798 -11.548 1.00 38.91 91 LYS B C 1
ATOM 1377 O O . LYS B 1 91 ? 16.048 19.734 -12.706 1.00 38.72 91 LYS B O 1
ATOM 1383 N N . MET C 1 1 ? -27.828 39.971 -1.863 1.00 41.00 1 MET C N 1
ATOM 1384 C CA . MET C 1 1 ? -27.105 40.356 -0.622 1.00 40.40 1 MET C CA 1
ATOM 1385 C C . MET C 1 1 ? -26.673 41.826 -0.677 1.00 39.46 1 MET C C 1
ATOM 1386 O O . MET C 1 1 ? -25.837 42.203 -1.503 1.00 39.54 1 MET C O 1
ATOM 1391 N N . LYS C 1 2 ? -27.267 42.650 0.193 1.00 37.97 2 LYS C N 1
ATOM 1392 C CA . LYS C 1 2 ? -26.784 44.015 0.443 1.00 36.58 2 LYS C CA 1
ATOM 1393 C C . LYS C 1 2 ? -25.398 43.971 1.105 1.00 35.09 2 LYS C C 1
ATOM 1394 O O . LYS C 1 2 ? -25.089 43.038 1.839 1.00 34.53 2 LYS C O 1
ATOM 1400 N N . LEU C 1 3 ? -24.591 44.997 0.852 1.00 33.44 3 LEU C N 1
ATOM 1401 C CA . LEU C 1 3 ? -23.240 45.110 1.420 1.00 32.76 3 LEU C CA 1
ATOM 1402 C C . LEU C 1 3 ? -23.255 45.147 2.957 1.00 32.29 3 LEU C C 1
ATOM 1403 O O . LEU C 1 3 ? -22.420 44.506 3.617 1.00 32.24 3 LEU C O 1
ATOM 1408 N N . SER C 1 4 ? -24.197 45.913 3.509 1.00 31.89 4 SER C N 1
ATOM 1409 C CA . SER C 1 4 ? -24.388 46.016 4.957 1.00 31.38 4 SER C CA 1
ATOM 1410 C C . SER C 1 4 ? -24.801 44.685 5.582 1.00 31.01 4 SER C C 1
ATOM 1411 O O . SER C 1 4 ? -24.313 44.332 6.662 1.00 30.44 4 SER C O 1
ATOM 1414 N N . GLU C 1 5 ? -25.678 43.947 4.894 1.00 30.32 5 GLU C N 1
ATOM 1415 C CA . GLU C 1 5 ? -26.076 42.593 5.310 1.00 30.41 5 GLU C CA 1
ATOM 1416 C C . GLU C 1 5 ? -24.914 41.583 5.258 1.00 29.77 5 GLU C C 1
ATOM 1417 O O . GLU C 1 5 ? -24.769 40.757 6.161 1.00 29.78 5 GLU C O 1
ATOM 1423 N N . LEU C 1 6 ? -24.102 41.641 4.207 1.00 28.95 6 LEU C N 1
ATOM 1424 C CA . LEU C 1 6 ? -22.927 40.784 4.116 1.00 28.90 6 LEU C CA 1
ATOM 1425 C C . LEU C 1 6 ? -21.969 41.086 5.275 1.00 28.61 6 LEU C C 1
ATOM 1426 O O . LEU C 1 6 ? -21.466 40.170 5.942 1.00 28.11 6 LEU C O 1
ATOM 1431 N N . GLN C 1 7 ? -21.735 42.375 5.520 1.00 28.67 7 GLN C N 1
ATOM 1432 C CA . GLN C 1 7 ? -20.814 42.806 6.579 1.00 28.64 7 GLN C CA 1
ATOM 1433 C C . GLN C 1 7 ? -21.308 42.328 7.946 1.00 28.68 7 GLN C C 1
ATOM 1434 O O . GLN C 1 7 ? -20.516 41.842 8.758 1.00 28.42 7 GLN C O 1
ATOM 1440 N N . SER C 1 8 ? -22.615 42.443 8.187 1.00 28.15 8 SER C N 1
ATOM 1441 C CA . SER C 1 8 ? -23.188 42.024 9.467 1.00 28.74 8 SER C CA 1
ATOM 1442 C C . SER C 1 8 ? -23.253 40.500 9.621 1.00 28.72 8 SER C C 1
ATOM 1443 O O . SER C 1 8 ? -23.054 39.990 10.722 1.00 28.40 8 SER C O 1
ATOM 1446 N N . HIS C 1 9 ? -23.489 39.777 8.525 1.00 29.06 9 HIS C N 1
ATOM 1447 C CA . HIS C 1 9 ? -23.438 38.308 8.539 1.00 29.69 9 HIS C CA 1
ATOM 1448 C C . HIS C 1 9 ? -22.017 37.791 8.828 1.00 28.88 9 HIS C C 1
ATOM 1449 O O . HIS C 1 9 ? -21.839 36.835 9.582 1.00 28.42 9 HIS C O 1
ATOM 1456 N N . ILE C 1 10 ? -21.008 38.444 8.259 1.00 28.55 10 ILE C N 1
ATOM 1457 C CA . ILE C 1 10 ? -19.622 38.072 8.527 1.00 28.33 10 ILE C CA 1
ATOM 1458 C C . ILE C 1 10 ? -19.278 38.354 9.995 1.00 29.12 10 ILE C C 1
ATOM 1459 O O . ILE C 1 10 ? -18.660 37.515 10.658 1.00 29.86 10 ILE C O 1
ATOM 1464 N N . LYS C 1 11 ? -19.708 39.508 10.507 1.00 29.50 11 LYS C N 1
ATOM 1465 C CA . LYS C 1 11 ? -19.520 39.826 11.930 1.00 30.23 11 LYS C CA 1
ATOM 1466 C C . LYS C 1 11 ? -20.103 38.771 12.873 1.00 30.70 11 LYS C C 1
ATOM 1467 O O . LYS C 1 11 ? -19.470 38.424 13.870 1.00 30.82 11 LYS C O 1
ATOM 1473 N N . GLU C 1 12 ? -21.300 38.268 12.562 1.00 30.89 12 GLU C N 1
ATOM 1474 C CA . GLU C 1 12 ? -21.955 37.211 13.355 1.00 32.15 12 GLU C CA 1
ATOM 1475 C C . GLU C 1 12 ? -21.129 35.926 13.437 1.00 31.72 12 GLU C C 1
ATOM 1476 O O . GLU C 1 12 ? -21.127 35.237 14.455 1.00 31.60 12 GLU C O 1
ATOM 1482 N N . PHE C 1 13 ? -20.451 35.620 12.337 1.00 31.60 13 PHE C N 1
ATOM 1483 C CA . PHE C 1 13 ? -19.694 34.393 12.129 1.00 31.94 13 PHE C CA 1
ATOM 1484 C C . PHE C 1 13 ? -18.226 34.497 12.605 1.00 31.11 13 PHE C C 1
ATOM 1485 O O . PHE C 1 13 ? -17.636 33.524 13.073 1.00 31.37 13 PHE C O 1
ATOM 1493 N N . ASP C 1 14 ? -17.648 35.682 12.492 1.00 29.52 14 ASP C N 1
ATOM 1494 C CA . ASP C 1 14 ? -16.205 35.817 12.579 1.00 28.91 14 ASP C CA 1
ATOM 1495 C C . ASP C 1 14 ? -15.854 37.240 12.996 1.00 28.38 14 ASP C C 1
ATOM 1496 O O . ASP C 1 14 ? -15.632 38.117 12.161 1.00 29.58 14 ASP C O 1
ATOM 1501 N N . TYR C 1 15 ? -15.782 37.457 14.300 1.00 28.14 15 TYR C N 1
ATOM 1502 C CA . TYR C 1 15 ? -15.453 38.771 14.829 1.00 27.39 15 TYR C CA 1
ATOM 1503 C C . TYR C 1 15 ? -14.545 38.623 16.048 1.00 26.82 15 TYR C C 1
ATOM 1504 O O . TYR C 1 15 ? -15.004 38.293 17.139 1.00 26.21 15 TYR C O 1
ATOM 1513 N N . ALA C 1 16 ? -13.254 38.862 15.836 1.00 27.36 16 ALA C N 1
ATOM 1514 C CA . ALA C 1 16 ? -12.256 38.720 16.901 1.00 27.54 16 ALA C CA 1
ATOM 1515 C C . ALA C 1 16 ? -11.476 40.045 16.928 1.00 27.80 16 ALA C C 1
ATOM 1516 O O . ALA C 1 16 ? -10.434 40.162 16.294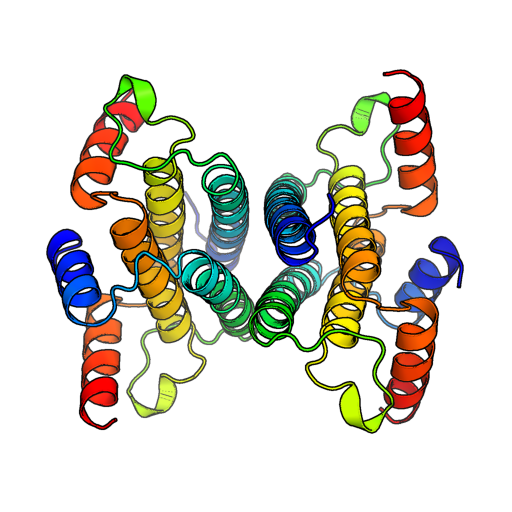 1.00 27.19 16 ALA C O 1
ATOM 1518 N N . PRO C 1 17 ? -12.023 41.064 17.615 1.00 27.87 17 PRO C N 1
ATOM 1519 C CA . PRO C 1 17 ? -11.426 42.414 17.574 1.00 28.21 17 PRO C CA 1
ATOM 1520 C C . PRO C 1 17 ? -9.975 42.490 18.101 1.00 27.98 17 PRO C C 1
ATOM 1521 O O . PRO C 1 17 ? -9.219 43.377 17.717 1.00 29.03 17 PRO C O 1
ATOM 1525 N N . GLU C 1 18 ? -9.584 41.546 18.955 1.00 27.72 18 GLU C N 1
ATOM 1526 C CA . GLU C 1 18 ? -8.200 41.485 19.463 1.00 26.61 18 GLU C CA 1
ATOM 1527 C C . GLU C 1 18 ? -7.238 40.775 18.511 1.00 27.64 18 GLU C C 1
ATOM 1528 O O . GLU C 1 18 ? -6.066 40.564 18.845 1.00 26.91 18 GLU C O 1
ATOM 1534 N N . GLN C 1 19 ? -7.739 40.367 17.347 1.00 26.97 19 GLN C N 1
ATOM 1535 C CA . GLN C 1 19 ? -6.890 39.710 16.358 1.00 28.07 19 GLN C CA 1
ATOM 1536 C C . GLN C 1 19 ? -6.838 40.477 15.056 1.00 28.16 19 GLN C C 1
ATOM 1537 O O . GLN C 1 19 ? -6.916 39.880 13.970 1.00 28.19 19 GLN C O 1
ATOM 1543 N N . SER C 1 20 ? -6.673 41.794 15.150 1.00 28.19 20 SER C N 1
ATOM 1544 C CA . SER C 1 20 ? -6.605 42.647 13.947 1.00 29.09 20 SER C CA 1
ATOM 1545 C C . SER C 1 20 ? -5.521 42.228 12.946 1.00 28.80 20 SER C C 1
ATOM 1546 O O . SER C 1 20 ? -5.772 42.248 11.741 1.00 29.10 20 SER C O 1
ATOM 1549 N N . GLU C 1 21 ? -4.335 41.829 13.418 1.00 28.19 21 GLU C N 1
ATOM 1550 C CA . GLU C 1 21 ? -3.292 41.373 12.485 1.00 28.95 21 GLU C CA 1
ATOM 1551 C C . GLU C 1 21 ? -3.687 40.121 11.717 1.00 28.97 21 GLU C C 1
ATOM 1552 O O . GLU C 1 21 ? -3.352 39.995 10.531 1.00 27.85 21 GLU C O 1
ATOM 1558 N N . HIS C 1 22 ? -4.364 39.181 12.388 1.00 28.35 22 HIS C N 1
ATOM 1559 C CA . HIS C 1 22 ? -4.876 37.976 11.689 1.00 28.52 22 HIS C CA 1
ATOM 1560 C C . HIS C 1 22 ? -5.586 38.354 10.408 1.00 28.17 22 HIS C C 1
ATOM 1561 O O . HIS C 1 22 ? -5.328 37.787 9.337 1.00 27.75 22 HIS C O 1
ATOM 1568 N N . TYR C 1 23 ? -6.498 39.313 10.512 1.00 26.57 23 TYR C N 1
ATOM 1569 C CA . TYR C 1 23 ? -7.316 39.677 9.386 1.00 26.85 23 TYR C CA 1
ATOM 1570 C C . TYR C 1 23 ? -6.508 40.365 8.300 1.00 26.89 23 TYR C C 1
ATOM 1571 O O . TYR C 1 23 ? -6.795 40.178 7.115 1.00 27.96 23 TYR C O 1
ATOM 1580 N N . PHE C 1 24 ? -5.509 41.150 8.696 1.00 26.46 24 PHE C N 1
ATOM 1581 C CA . PHE C 1 24 ? -4.692 41.831 7.710 1.00 25.92 24 PHE C CA 1
ATOM 1582 C C . PHE C 1 24 ? -3.785 40.841 6.947 1.00 26.02 24 PHE C C 1
ATOM 1583 O O . PHE C 1 24 ? -3.716 40.893 5.722 1.00 25.80 24 PHE C O 1
ATOM 1591 N N . PHE C 1 25 ? -3.113 39.933 7.675 1.00 25.91 25 PHE C N 1
ATOM 1592 C CA . PHE C 1 25 ? -2.374 38.830 7.034 1.00 24.95 25 PHE C CA 1
ATOM 1593 C C . PHE C 1 25 ? -3.244 38.041 6.063 1.00 25.97 25 PHE C C 1
ATOM 1594 O O . PHE C 1 25 ? -2.827 37.749 4.938 1.00 26.13 25 PHE C O 1
ATOM 1602 N N . LYS C 1 26 ? -4.454 37.694 6.481 1.00 25.90 26 LYS C N 1
ATOM 1603 C CA . LYS C 1 26 ? -5.350 36.942 5.604 1.00 26.81 26 LYS C CA 1
ATOM 1604 C C . LYS C 1 26 ? -5.737 37.717 4.359 1.00 26.85 26 LYS C C 1
ATOM 1605 O O . LYS C 1 26 ? -5.812 37.120 3.273 1.00 27.07 26 LYS C O 1
ATOM 1611 N N . LEU C 1 27 ? -5.996 39.020 4.497 1.00 26.18 27 LEU C N 1
ATOM 1612 C CA . LEU C 1 27 ? -6.299 39.857 3.328 1.00 26.69 27 LEU C CA 1
ATOM 1613 C C . LEU C 1 27 ? -5.173 39.736 2.288 1.00 26.83 27 LEU C C 1
ATOM 1614 O O . LEU C 1 27 ? -5.443 39.512 1.099 1.00 26.17 27 LEU C O 1
ATOM 1619 N N . ILE C 1 28 ? -3.937 39.913 2.741 1.00 25.81 28 ILE C N 1
ATOM 1620 C CA . ILE C 1 28 ? -2.769 39.874 1.844 1.00 25.58 28 ILE C CA 1
ATOM 1621 C C . ILE C 1 28 ? -2.602 38.458 1.241 1.00 26.17 28 ILE C C 1
ATOM 1622 O O . ILE C 1 28 ? -2.277 38.332 0.055 1.00 25.30 28 ILE C O 1
ATOM 1627 N N . GLU C 1 29 ? -2.859 37.409 2.042 1.00 25.81 29 GLU C N 1
ATOM 1628 C CA A GLU C 1 29 ? -2.806 36.035 1.528 0.80 26.55 29 GLU C CA 1
ATOM 1629 C CA B GLU C 1 29 ? -2.793 36.044 1.526 0.20 25.23 29 GLU C CA 1
ATOM 1630 C C . GLU C 1 29 ? -3.804 35.868 0.398 1.00 26.04 29 GLU C C 1
ATOM 1631 O O . GLU C 1 29 ? -3.493 35.252 -0.628 1.00 26.46 29 GLU C O 1
ATOM 1642 N N . GLU C 1 30 ? -5.006 36.413 0.574 1.00 26.18 30 GLU C N 1
ATOM 1643 C CA . GLU C 1 30 ? -6.035 36.260 -0.481 1.00 28.19 30 GLU C CA 1
ATOM 1644 C C . GLU C 1 30 ? -5.718 37.066 -1.728 1.00 27.86 30 GLU C C 1
ATOM 1645 O O . GLU C 1 30 ? -6.017 36.629 -2.843 1.00 28.45 30 GLU C O 1
ATOM 1651 N N . VAL C 1 31 ? -5.099 38.227 -1.545 1.00 27.56 31 VAL C N 1
ATOM 1652 C CA . VAL C 1 31 ? -4.691 39.044 -2.671 1.00 27.10 31 VAL C CA 1
ATOM 1653 C C . VAL C 1 31 ? -3.656 38.248 -3.482 1.00 27.83 31 VAL C C 1
ATOM 1654 O O . VAL C 1 31 ? -3.689 38.278 -4.714 1.00 27.96 31 VAL C O 1
ATOM 1658 N N . GLY C 1 32 ? -2.738 37.552 -2.805 1.00 26.30 32 GLY C N 1
ATOM 1659 C CA . GLY C 1 32 ? -1.742 36.734 -3.533 1.00 26.09 32 GLY C CA 1
ATOM 1660 C C . GLY C 1 32 ? -2.379 35.587 -4.293 1.00 26.45 32 GLY C C 1
ATOM 1661 O O . GLY C 1 32 ? -2.001 35.288 -5.412 1.00 25.03 32 GLY C O 1
ATOM 1662 N N . GLU C 1 33 ? -3.366 34.942 -3.678 1.00 25.86 33 GLU C N 1
ATOM 1663 C CA . GLU C 1 33 ? -4.112 33.879 -4.366 1.00 26.70 33 GLU C CA 1
ATOM 1664 C C . GLU C 1 33 ? -4.914 34.452 -5.527 1.00 25.98 33 GLU C C 1
ATOM 1665 O O . GLU C 1 33 ? -5.022 33.808 -6.579 1.00 27.53 33 GLU C O 1
ATOM 1671 N N . LEU C 1 34 ? -5.475 35.654 -5.357 1.00 25.27 34 LEU C N 1
ATOM 1672 C CA . LEU C 1 34 ? -6.107 36.347 -6.477 1.00 25.58 34 LEU C CA 1
ATOM 1673 C C . LEU C 1 34 ? -5.142 36.548 -7.666 1.00 25.63 34 LEU C C 1
ATOM 1674 O O . LEU C 1 34 ? -5.503 36.293 -8.829 1.00 26.73 34 LEU C O 1
ATOM 1679 N N . SER C 1 35 ? -3.937 37.018 -7.368 1.00 25.80 35 SER C N 1
ATOM 1680 C CA . SER C 1 35 ? -2.915 37.200 -8.383 1.00 25.59 35 SER C CA 1
ATOM 1681 C C . SER C 1 35 ? -2.692 35.940 -9.197 1.00 26.48 35 SER C C 1
ATOM 1682 O O . SER C 1 35 ? -2.683 35.992 -10.428 1.00 26.25 35 SER C O 1
ATOM 1685 N N . GLU C 1 36 ? -2.562 34.804 -8.505 1.00 26.85 36 GLU C N 1
ATOM 1686 C CA . GLU C 1 36 ? -2.395 33.503 -9.149 1.00 27.27 36 GLU C CA 1
ATOM 1687 C C . GLU C 1 36 ? -3.589 33.130 -10.041 1.00 27.16 36 GLU C C 1
ATOM 1688 O O . GLU C 1 36 ? -3.389 32.690 -11.180 1.00 26.28 36 GLU C O 1
ATOM 1694 N N . SER C 1 37 ? -4.815 33.275 -9.523 1.00 26.36 37 SER C N 1
ATOM 1695 C CA . SER C 1 37 ? -6.025 32.962 -10.303 1.00 26.46 37 SER C CA 1
ATOM 1696 C C . SER C 1 37 ? -6.126 33.811 -11.576 1.00 26.39 37 SER C C 1
ATOM 1697 O O . SER C 1 37 ? -6.530 33.310 -12.626 1.00 25.99 37 SER C O 1
ATOM 1700 N N . ILE C 1 38 ? -5.757 35.092 -11.482 1.00 26.58 38 ILE C N 1
ATOM 1701 C CA . ILE C 1 38 ? -5.773 35.969 -12.659 1.00 27.10 38 ILE C CA 1
ATOM 1702 C C . ILE C 1 38 ? -4.675 35.572 -13.661 1.00 26.74 38 ILE C C 1
ATOM 1703 O O . ILE C 1 38 ? -4.932 35.478 -14.868 1.00 26.58 38 ILE C O 1
ATOM 1708 N N . ARG C 1 39 ? -3.474 35.298 -13.156 1.00 25.96 39 ARG C N 1
ATOM 1709 C CA . ARG C 1 39 ? -2.367 34.893 -14.029 1.00 26.35 39 ARG C CA 1
ATOM 1710 C C . ARG C 1 39 ? -2.737 33.626 -14.797 1.00 26.24 39 ARG C C 1
ATOM 1711 O O . ARG C 1 39 ? -2.435 33.481 -15.976 1.00 25.53 39 ARG C O 1
ATOM 1719 N N . LYS C 1 40 ? -3.421 32.715 -14.110 1.00 26.10 40 LYS C N 1
ATOM 1720 C CA . LYS C 1 40 ? -3.808 31.451 -14.717 1.00 25.68 40 LYS C CA 1
ATOM 1721 C C . LYS C 1 40 ? -5.086 31.527 -15.573 1.00 25.77 40 LYS C C 1
ATOM 1722 O O . LYS C 1 40 ? -5.507 30.523 -16.181 1.00 25.27 40 LYS C O 1
ATOM 1728 N N . GLY C 1 41 ? -5.697 32.710 -15.620 1.00 25.89 41 GLY C N 1
ATOM 1729 C CA . GLY C 1 41 ? -6.893 32.950 -16.439 1.00 26.08 41 GLY C CA 1
ATOM 1730 C C . GLY C 1 41 ? -8.135 32.183 -16.013 1.00 26.68 41 GLY C C 1
ATOM 1731 O O . GLY C 1 41 ? -8.945 31.783 -16.875 1.00 26.08 41 GLY C O 1
ATOM 1732 N N . LYS C 1 42 ? -8.307 31.975 -14.702 1.00 26.52 42 LYS C N 1
ATOM 1733 C CA . LYS C 1 42 ? -9.415 31.139 -14.187 1.00 27.94 42 LYS C CA 1
ATOM 1734 C C . LYS C 1 42 ? -10.693 31.966 -14.013 1.00 27.41 42 LYS C C 1
ATOM 1735 O O . LYS C 1 42 ? -11.271 32.022 -12.922 1.00 27.14 42 LYS C O 1
ATOM 1741 N N . SER C 1 43 ? -11.126 32.575 -15.120 1.00 27.21 43 SER C N 1
ATOM 1742 C CA . SER C 1 43 ? -12.179 33.587 -15.141 1.00 27.53 43 SER C CA 1
ATOM 1743 C C . SER C 1 43 ? -13.543 32.947 -15.330 1.00 27.32 43 SER C C 1
ATOM 1744 O O . SER C 1 43 ? -13.646 31.726 -15.437 1.00 27.82 43 SER C O 1
ATOM 1747 N N . GLY C 1 44 ? -14.578 33.777 -15.409 1.00 27.42 44 GLY C N 1
ATOM 1748 C CA . GLY C 1 44 ? -15.952 33.306 -15.563 1.00 26.71 44 GLY C CA 1
ATOM 1749 C C . GLY C 1 44 ? -16.619 32.991 -14.235 1.00 26.51 44 GLY C C 1
ATOM 1750 O O . GLY C 1 44 ? -16.033 33.191 -13.170 1.00 27.05 44 GLY C O 1
ATOM 1751 N N . GLN C 1 45 ? -17.856 32.499 -14.297 1.00 26.89 45 GLN C N 1
ATOM 1752 C CA . GLN C 1 45 ? -18.589 32.107 -13.088 1.00 26.86 45 GLN C CA 1
ATOM 1753 C C . GLN C 1 45 ? -18.560 30.579 -12.956 1.00 26.65 45 GLN C C 1
ATOM 1754 O O . GLN C 1 45 ? -19.180 29.897 -13.748 1.00 25.63 45 GLN C O 1
ATOM 1760 N N . PRO C 1 46 ? -17.796 30.047 -11.980 1.00 26.70 46 PRO C N 1
ATOM 1761 C CA . PRO C 1 46 ? -17.657 28.596 -11.811 1.00 26.73 46 PRO C CA 1
ATOM 1762 C C . PRO C 1 46 ? -18.866 27.900 -11.196 1.00 27.42 46 PRO C C 1
ATOM 1763 O O . PRO C 1 46 ? -19.600 28.515 -10.415 1.00 27.60 46 PRO C O 1
ATOM 1767 N N . THR C 1 47 ? -19.062 26.624 -11.538 1.00 27.59 47 THR C N 1
ATOM 1768 C CA . THR C 1 47 ? -19.941 25.760 -10.751 1.00 28.39 47 THR C CA 1
ATOM 1769 C C . THR C 1 47 ? -19.166 25.325 -9.510 1.00 28.63 47 THR C C 1
ATOM 1770 O O . THR C 1 47 ? -17.990 25.647 -9.356 1.00 28.78 47 THR C O 1
ATOM 1774 N N . LEU C 1 48 ? -19.818 24.566 -8.636 1.00 29.33 48 LEU C N 1
ATOM 1775 C CA . LEU C 1 48 ? -19.206 24.125 -7.383 1.00 30.24 48 LEU C CA 1
ATOM 1776 C C . LEU C 1 48 ? -17.869 23.387 -7.561 1.00 30.98 48 LEU C C 1
ATOM 1777 O O . LEU C 1 48 ? -16.928 23.645 -6.813 1.00 31.12 48 LEU C O 1
ATOM 1782 N N . ASP C 1 49 ? -17.775 22.495 -8.548 1.00 32.44 49 ASP C N 1
ATOM 1783 C CA . ASP C 1 49 ? -16.517 21.760 -8.794 1.00 33.60 49 ASP C CA 1
ATOM 1784 C C . ASP C 1 49 ? -15.397 22.578 -9.459 1.00 33.88 49 ASP C C 1
ATOM 1785 O O . ASP C 1 49 ? -14.238 22.142 -9.514 1.00 34.93 49 ASP C O 1
ATOM 1790 N N . GLU C 1 50 ? -15.721 23.783 -9.920 1.00 33.59 50 GLU C N 1
ATOM 1791 C CA . GLU C 1 50 ? -14.743 24.648 -10.550 1.00 32.73 50 GLU C CA 1
ATOM 1792 C C . GLU C 1 50 ? -14.279 25.763 -9.612 1.00 32.04 50 GLU C C 1
ATOM 1793 O O . GLU C 1 50 ? -13.381 26.511 -9.946 1.00 31.53 50 GLU C O 1
ATOM 1799 N N . LEU C 1 51 ? -14.905 25.848 -8.443 1.00 31.46 51 LEU C N 1
ATOM 1800 C CA . LEU C 1 51 ? -14.759 26.997 -7.557 1.00 31.05 51 LEU C CA 1
ATOM 1801 C C . LEU C 1 51 ? -13.346 27.176 -7.002 1.00 30.77 51 LEU C C 1
ATOM 1802 O O . LEU C 1 51 ? -12.825 28.304 -6.972 1.00 30.50 51 LEU C O 1
ATOM 1807 N N . LYS C 1 52 ? -12.726 26.080 -6.562 1.00 30.99 52 LYS C N 1
ATOM 1808 C CA . LYS C 1 52 ? -11.415 26.167 -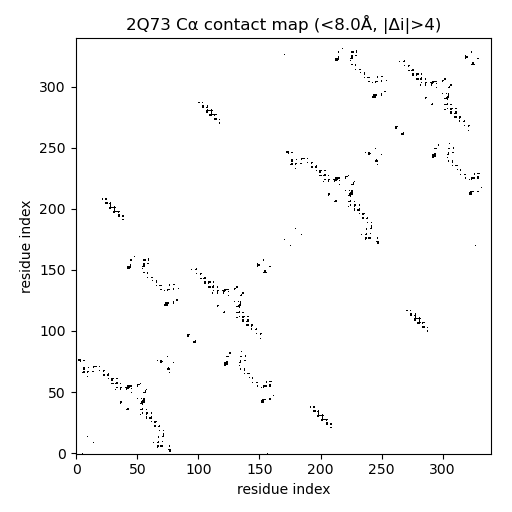5.915 1.00 31.36 52 LYS C CA 1
ATOM 1809 C C . LYS C 1 52 ? -10.387 26.726 -6.874 1.00 30.77 52 LYS C C 1
ATOM 1810 O O . LYS C 1 52 ? -10.216 26.197 -7.976 1.00 30.33 52 LYS C O 1
ATOM 1816 N N . GLY C 1 53 ? -9.719 27.787 -6.432 1.00 30.29 53 GLY C N 1
ATOM 1817 C CA . GLY C 1 53 ? -8.679 28.458 -7.208 1.00 29.78 53 GLY C CA 1
ATOM 1818 C C . GLY C 1 53 ? -9.177 29.378 -8.317 1.00 29.16 53 GLY C C 1
ATOM 1819 O O . GLY C 1 53 ? -8.365 29.990 -9.021 1.00 29.21 53 GLY C O 1
ATOM 1820 N N . SER C 1 54 ? -10.495 29.468 -8.496 1.00 27.98 54 SER C N 1
ATOM 1821 C CA . SER C 1 54 ? -11.064 30.365 -9.499 1.00 26.79 54 SER C CA 1
ATOM 1822 C C . SER C 1 54 ? -10.894 31.848 -9.138 1.00 26.69 54 SER C C 1
ATOM 1823 O O . SER C 1 54 ? -10.764 32.223 -7.969 1.00 26.34 54 SER C O 1
ATOM 1826 N N . VAL C 1 55 ? -10.909 32.698 -10.153 1.00 26.09 55 VAL C N 1
ATOM 1827 C CA . VAL C 1 55 ? -10.895 34.136 -9.925 1.00 26.69 55 VAL C CA 1
ATOM 1828 C C . VAL C 1 55 ? -12.096 34.521 -9.041 1.00 26.16 55 VAL C C 1
ATOM 1829 O O . VAL C 1 55 ? -11.952 35.321 -8.108 1.00 26.91 55 VAL C O 1
ATOM 1833 N N . ALA C 1 56 ? -13.255 33.933 -9.316 1.00 26.05 56 ALA C N 1
ATOM 1834 C CA . ALA C 1 56 ? -14.473 34.165 -8.512 1.00 25.39 56 ALA C CA 1
ATOM 1835 C C . ALA C 1 56 ? -14.242 33.902 -7.025 1.00 25.60 56 ALA C C 1
ATOM 1836 O O . ALA C 1 56 ? -14.583 34.741 -6.172 1.00 24.70 56 ALA C O 1
ATOM 1838 N N . GLU C 1 57 ? -13.662 32.744 -6.714 1.00 25.79 57 GLU C N 1
ATOM 1839 C CA . GLU C 1 57 ? -13.371 32.397 -5.319 1.00 27.04 57 GLU C CA 1
ATOM 1840 C C . GLU C 1 57 ? -12.429 33.392 -4.681 1.00 26.62 57 GLU C C 1
ATOM 1841 O O . GLU C 1 57 ? -12.672 33.852 -3.559 1.00 26.41 57 GLU C O 1
ATOM 1847 N N . GLU C 1 58 ? -11.355 33.748 -5.387 1.00 26.45 58 GLU C N 1
ATOM 1848 C CA . GLU C 1 58 ? -10.355 34.617 -4.791 1.00 26.50 58 GLU C CA 1
ATOM 1849 C C . GLU C 1 58 ? -10.884 36.035 -4.593 1.00 26.18 58 GLU C C 1
ATOM 1850 O O . GLU C 1 58 ? -10.577 36.651 -3.570 1.00 27.05 58 GLU C O 1
ATOM 1856 N N . LEU C 1 59 ? -11.683 36.535 -5.545 1.00 25.80 59 LEU C N 1
ATOM 1857 C CA . LEU C 1 59 ? -12.342 37.848 -5.400 1.00 26.02 59 LEU C CA 1
ATOM 1858 C C . LEU C 1 59 ? -13.292 37.869 -4.198 1.00 26.45 59 LEU C C 1
ATOM 1859 O O . LEU C 1 59 ? -13.263 38.812 -3.394 1.00 26.61 59 LEU C O 1
ATOM 1864 N N . TYR C 1 60 ? -14.103 36.823 -4.066 1.00 26.73 60 TYR C N 1
ATOM 1865 C CA . TYR C 1 60 ? -14.957 36.688 -2.885 1.00 26.55 60 TYR C CA 1
ATOM 1866 C C . TYR C 1 60 ? -14.103 36.642 -1.599 1.00 27.20 60 TYR C C 1
ATOM 1867 O O . TYR C 1 60 ? -14.435 37.283 -0.601 1.00 27.11 60 TYR C O 1
ATOM 1876 N N . ASP C 1 61 ? -13.008 35.886 -1.621 1.00 27.25 61 ASP C N 1
ATOM 1877 C CA . ASP C 1 61 ? -12.190 35.771 -0.423 1.00 28.15 61 ASP C CA 1
ATOM 1878 C C . ASP C 1 61 ? -11.562 37.114 -0.018 1.00 28.63 61 ASP C C 1
ATOM 1879 O O . ASP C 1 61 ? -11.451 37.393 1.167 1.00 29.14 61 ASP C O 1
ATOM 1884 N N . VAL C 1 62 ? -11.131 37.932 -0.995 1.00 27.80 62 VAL C N 1
ATOM 1885 C CA . VAL C 1 62 ? -10.644 39.286 -0.708 1.00 28.22 62 VAL C CA 1
ATOM 1886 C C . VAL C 1 62 ? -11.787 40.131 -0.091 1.00 28.32 62 VAL C C 1
ATOM 1887 O O . VAL C 1 62 ? -11.594 40.799 0.955 1.00 27.93 62 VAL C O 1
ATOM 1891 N N . LEU C 1 63 ? -12.964 40.074 -0.716 1.00 27.41 63 LEU C N 1
ATOM 1892 C CA . LEU C 1 63 ? -14.179 40.759 -0.246 1.00 27.49 63 LEU C CA 1
ATOM 1893 C C . LEU C 1 63 ? -14.508 40.383 1.204 1.00 27.52 63 LEU C C 1
ATOM 1894 O O . LEU C 1 63 ? -14.865 41.256 2.012 1.00 26.69 63 LEU C O 1
ATOM 1899 N N . TYR C 1 64 ? -14.363 39.096 1.522 1.00 26.86 64 TYR C N 1
ATOM 1900 C CA . TYR C 1 64 ? -14.636 38.593 2.865 1.00 27.16 64 TYR C CA 1
ATOM 1901 C C . TYR C 1 64 ? -13.737 39.306 3.868 1.00 26.85 64 TYR C C 1
ATOM 1902 O O . TYR C 1 64 ? -14.215 39.798 4.883 1.00 26.99 64 TYR C O 1
ATOM 1911 N N . TYR C 1 65 ? -12.441 39.381 3.574 1.00 27.01 65 TYR C N 1
ATOM 1912 C CA . TYR C 1 65 ? -11.512 40.042 4.506 1.00 27.32 65 TYR C CA 1
ATOM 1913 C C . TYR C 1 65 ? -11.634 41.560 4.547 1.00 28.02 65 TYR C C 1
ATOM 1914 O O . TYR C 1 65 ? -11.415 42.148 5.599 1.00 27.00 65 TYR C O 1
ATOM 1923 N N . VAL C 1 66 ? -12.031 42.179 3.428 1.00 27.77 66 VAL C N 1
ATOM 1924 C CA . VAL C 1 66 ? -12.385 43.600 3.425 1.00 26.37 66 VAL C CA 1
ATOM 1925 C C . VAL C 1 66 ? -13.562 43.847 4.400 1.00 27.16 66 VAL C C 1
ATOM 1926 O O . VAL C 1 66 ? -13.496 44.747 5.232 1.00 26.45 66 VAL C O 1
ATOM 1930 N N . CYS C 1 67 ? -14.615 43.031 4.315 1.00 26.12 67 CYS C N 1
ATOM 1931 C CA . CYS C 1 67 ? -15.738 43.153 5.273 1.00 26.95 67 CYS C CA 1
ATOM 1932 C C . CYS C 1 67 ? -15.313 42.844 6.716 1.00 26.51 67 CYS C C 1
ATOM 1933 O O . CYS C 1 67 ? -15.734 43.539 7.655 1.00 26.14 67 CYS C O 1
ATOM 1936 N N . ALA C 1 68 ? -14.501 41.802 6.889 1.00 26.40 68 ALA C N 1
ATOM 1937 C CA . ALA C 1 68 ? -14.073 41.402 8.236 1.00 26.59 68 ALA C CA 1
ATOM 1938 C C . ALA C 1 68 ? -13.232 42.517 8.863 1.00 26.89 68 ALA C C 1
ATOM 1939 O O . ALA C 1 68 ? -13.432 42.874 10.024 1.00 26.59 68 ALA C O 1
ATOM 1941 N N . LEU C 1 69 ? -12.331 43.094 8.079 1.00 26.35 69 LEU C N 1
ATOM 1942 C CA . LEU C 1 69 ? -11.530 44.241 8.539 1.00 26.54 69 LEU C CA 1
ATOM 1943 C C . LEU C 1 69 ? -12.397 45.455 8.841 1.00 26.09 69 LEU C C 1
ATOM 1944 O O . LEU C 1 69 ? -12.121 46.201 9.782 1.00 25.75 69 LEU C O 1
ATOM 1949 N N . ALA C 1 70 ? -13.442 45.670 8.040 1.00 26.06 70 ALA C N 1
ATOM 1950 C CA . ALA C 1 70 ? -14.320 46.801 8.308 1.00 25.52 70 ALA C CA 1
ATOM 1951 C C . ALA C 1 70 ? -14.948 46.652 9.696 1.00 26.32 70 ALA C C 1
ATOM 1952 O O . ALA C 1 70 ? -15.029 47.631 10.469 1.00 26.29 70 ALA C O 1
ATOM 1954 N N . ASN C 1 71 ? -15.392 45.437 10.018 1.00 26.37 71 ASN C N 1
ATOM 1955 C CA . ASN C 1 71 ? -15.979 45.174 11.327 1.00 27.15 71 ASN C CA 1
ATOM 1956 C C . ASN C 1 71 ? -14.983 45.463 12.456 1.00 27.47 71 ASN C C 1
ATOM 1957 O O . ASN C 1 71 ? -15.326 46.140 13.436 1.00 27.71 71 ASN C O 1
ATOM 1962 N N . ILE C 1 72 ? -13.775 44.923 12.308 1.00 28.24 72 ILE C N 1
ATOM 1963 C CA . ILE C 1 72 ? -12.644 45.100 13.245 1.00 28.82 72 ILE C CA 1
ATOM 1964 C C . ILE C 1 72 ? -12.338 46.581 13.506 1.00 28.04 72 ILE C C 1
ATOM 1965 O O . ILE C 1 72 ? -12.069 46.976 14.651 1.00 27.90 72 ILE C O 1
ATOM 1970 N N . HIS C 1 73 ? -12.396 47.391 12.448 1.00 26.82 73 HIS C N 1
ATOM 1971 C CA . HIS C 1 73 ? -11.939 48.779 12.498 1.00 26.42 73 HIS C CA 1
ATOM 1972 C C . HIS C 1 73 ? -13.061 49.790 12.629 1.00 25.95 73 HIS C C 1
ATOM 1973 O O . HIS C 1 73 ? -12.835 50.985 12.435 1.00 26.16 73 HIS C O 1
ATOM 1980 N N . GLY C 1 74 ? -14.257 49.306 12.960 1.00 25.15 74 GLY C N 1
ATOM 1981 C CA . GLY C 1 74 ? -15.412 50.171 13.209 1.00 25.18 74 GLY C CA 1
ATOM 1982 C C . GLY C 1 74 ? -15.903 50.909 11.982 1.00 25.03 74 GLY C C 1
ATOM 1983 O O . GLY C 1 74 ? -16.445 52.021 12.084 1.00 24.39 74 GLY C O 1
ATOM 1984 N N . VAL C 1 75 ? -15.720 50.287 10.820 1.00 25.29 75 VAL C N 1
ATOM 1985 C CA . VAL C 1 75 ? -16.128 50.898 9.555 1.00 25.36 75 VAL C CA 1
ATOM 1986 C C . VAL C 1 75 ? -17.488 50.380 9.059 1.00 25.42 75 VAL C C 1
ATOM 1987 O O . VAL C 1 75 ? -17.740 49.175 9.055 1.00 25.35 75 VAL C O 1
ATOM 1991 N N . ASN C 1 76 ? -18.337 51.304 8.626 1.00 24.73 76 ASN C N 1
ATOM 1992 C CA . ASN C 1 76 ? -19.593 50.974 7.966 1.00 25.40 76 ASN C CA 1
ATOM 1993 C C . ASN C 1 76 ? -19.384 51.177 6.459 1.00 25.25 76 ASN C C 1
ATOM 1994 O O . ASN C 1 76 ? -19.288 52.310 5.983 1.00 25.13 76 ASN C O 1
ATOM 1999 N N . LEU C 1 77 ? -19.310 50.077 5.717 1.00 25.27 77 LEU C N 1
ATOM 2000 C CA . LEU C 1 77 ? -18.935 50.147 4.298 1.00 26.06 77 LEU C CA 1
ATOM 2001 C C . LEU C 1 77 ? -20.011 50.820 3.446 1.00 26.17 77 LEU C C 1
ATOM 2002 O O . LEU C 1 77 ? -19.697 51.588 2.533 1.00 26.45 77 LEU C O 1
ATOM 2007 N N . GLU C 1 78 ? -21.277 50.537 3.757 1.00 26.46 78 GLU C N 1
ATOM 2008 C CA . GLU C 1 78 ? -22.401 51.135 3.037 1.00 26.88 78 GLU C CA 1
ATOM 2009 C C . GLU C 1 78 ? -22.420 52.652 3.241 1.00 26.35 78 GLU C C 1
ATOM 2010 O O . GLU C 1 78 ? -22.561 53.399 2.282 1.00 26.06 78 GLU C O 1
ATOM 2016 N N . LYS C 1 79 ? -22.232 53.102 4.481 1.00 26.19 79 LYS C N 1
ATOM 2017 C CA . LYS C 1 79 ? -22.172 54.540 4.776 1.00 25.79 79 LYS C CA 1
ATOM 2018 C C . LYS C 1 79 ? -20.962 55.200 4.106 1.00 25.27 79 LYS C C 1
ATOM 2019 O O . LYS C 1 79 ? -21.074 56.311 3.570 1.00 24.57 79 LYS C O 1
ATOM 2025 N N . THR C 1 80 ? -19.820 54.508 4.143 1.00 24.71 80 THR C N 1
ATOM 2026 C CA . THR C 1 80 ? -18.597 54.979 3.484 1.00 24.35 80 THR C CA 1
ATOM 2027 C C . THR C 1 80 ? -18.836 55.124 1.978 1.00 24.37 80 THR C C 1
ATOM 2028 O O . THR C 1 80 ? -18.483 56.151 1.382 1.00 24.10 80 THR C O 1
ATOM 2032 N N . HIS C 1 81 ? -19.472 54.113 1.386 1.00 24.51 81 HIS C N 1
ATOM 2033 C CA . HIS C 1 81 ? -19.888 54.152 -0.017 1.00 25.17 81 HIS C CA 1
ATOM 2034 C C . HIS C 1 81 ? -20.717 55.405 -0.298 1.00 25.57 81 HIS C C 1
ATOM 2035 O O . HIS C 1 81 ? -20.456 56.124 -1.261 1.00 25.51 81 HIS C O 1
ATOM 2042 N N . GLU C 1 82 ? -21.694 55.679 0.565 1.00 26.15 82 GLU C N 1
ATOM 2043 C CA . GLU C 1 82 ? -22.543 56.849 0.410 1.00 27.28 82 GLU C CA 1
ATOM 2044 C C . GLU C 1 82 ? -21.726 58.147 0.419 1.00 26.99 82 GLU C C 1
ATOM 2045 O O . GLU C 1 82 ? -21.961 59.031 -0.411 1.00 26.81 82 GLU C O 1
ATOM 2051 N N . LEU C 1 83 ? -20.757 58.244 1.336 1.00 27.29 83 LEU C N 1
ATOM 2052 C CA . LEU C 1 83 ? -19.895 59.427 1.427 1.00 27.85 83 LEU C CA 1
ATOM 2053 C C . LEU C 1 83 ? -19.036 59.604 0.171 1.00 28.39 83 LEU C C 1
ATOM 2054 O O . LEU C 1 83 ? -18.904 60.722 -0.344 1.00 28.42 83 LEU C O 1
ATOM 2059 N N . LYS C 1 84 ? -18.472 58.502 -0.319 1.00 29.43 84 LYS C N 1
ATOM 2060 C CA . LYS C 1 84 ? -17.707 58.517 -1.565 1.00 30.79 84 LYS C CA 1
ATOM 2061 C C . LYS C 1 84 ? -18.584 58.908 -2.755 1.00 31.03 84 LYS C C 1
ATOM 2062 O O . LYS C 1 84 ? -18.172 59.731 -3.573 1.00 31.12 84 LYS C O 1
ATOM 2068 N N . GLU C 1 85 ? -19.793 58.336 -2.827 1.00 32.52 85 GLU C N 1
ATOM 2069 C CA . GLU C 1 85 ? -20.817 58.698 -3.842 1.00 34.08 85 GLU C CA 1
ATOM 2070 C C . GLU C 1 85 ? -21.103 60.195 -3.912 1.00 34.71 85 GLU C C 1
ATOM 2071 O O . GLU C 1 85 ? -21.312 60.749 -5.004 1.00 34.85 85 GLU C O 1
ATOM 2077 N N . VAL C 1 86 ? -21.140 60.832 -2.741 1.00 35.60 86 VAL C N 1
ATOM 2078 C CA . VAL C 1 86 ? -21.342 62.273 -2.628 1.00 36.40 86 VAL C CA 1
ATOM 2079 C C . VAL C 1 86 ? -20.200 63.035 -3.308 1.00 37.09 86 VAL C C 1
ATOM 2080 O O . VAL C 1 86 ? -20.445 63.882 -4.169 1.00 37.00 86 VAL C O 1
ATOM 2084 N N . LEU C 1 87 ? -18.961 62.701 -2.941 1.00 38.15 87 LEU C N 1
ATOM 2085 C CA . LEU C 1 87 ? -17.766 63.351 -3.493 1.00 39.09 87 LEU C CA 1
ATOM 2086 C C . LEU C 1 87 ? -17.610 63.165 -5.004 1.00 39.81 87 LEU C C 1
ATOM 2087 O O . LEU C 1 87 ? -17.245 64.109 -5.713 1.00 39.53 87 LEU C O 1
ATOM 2092 N N . ASN C 1 88 ? -17.890 61.950 -5.479 1.00 40.88 88 ASN C N 1
ATOM 2093 C CA . ASN C 1 88 ? -17.785 61.608 -6.903 1.00 41.97 88 ASN C CA 1
ATOM 2094 C C . ASN C 1 88 ? -18.672 62.459 -7.821 1.00 42.43 88 ASN C C 1
ATOM 2095 O O . ASN C 1 88 ? -18.242 62.850 -8.911 1.00 42.51 88 ASN C O 1
ATOM 2100 N N . LYS C 1 89 ? -19.898 62.745 -7.374 1.00 43.00 89 LYS C N 1
ATOM 2101 C CA . LYS C 1 89 ? -20.830 63.594 -8.12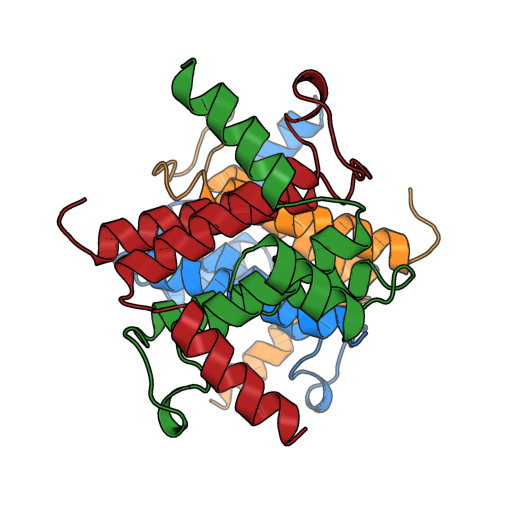5 1.00 43.59 89 LYS C CA 1
ATOM 2102 C C . LYS C 1 89 ? -20.399 65.057 -8.121 1.00 43.74 89 LYS C C 1
ATOM 2103 O O . LYS C 1 89 ? -20.681 65.786 -9.074 1.00 43.54 89 LYS C O 1
ATOM 2109 N N . VAL C 1 90 ? -19.717 65.477 -7.054 1.00 44.09 90 VAL C N 1
ATOM 2110 C CA . VAL C 1 90 ? -19.244 66.864 -6.929 1.00 44.48 90 VAL C CA 1
ATOM 2111 C C . VAL C 1 90 ? -18.174 67.184 -7.982 1.00 44.64 90 VAL C C 1
ATOM 2112 O O . VAL C 1 90 ? -18.291 68.173 -8.713 1.00 44.47 90 VAL C O 1
ATOM 2116 N N . LYS C 1 91 ? -17.148 66.336 -8.066 1.00 44.76 91 LYS C N 1
ATOM 2117 C CA . LYS C 1 91 ? -16.068 66.543 -9.031 1.00 44.92 91 LYS C CA 1
ATOM 2118 C C . LYS C 1 91 ? -16.290 65.743 -10.311 1.00 44.84 91 LYS C C 1
ATOM 2119 O O . LYS C 1 91 ? -17.090 66.142 -11.166 1.00 44.53 91 LYS C O 1
ATOM 2125 N N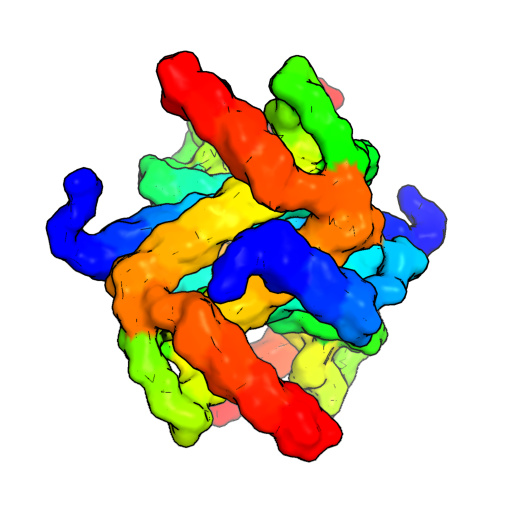 . PHE D 1 13 ? -12.335 51.087 -21.707 1.00 42.51 13 PHE D N 1
ATOM 2126 C CA . PHE D 1 13 ? -11.551 49.882 -22.141 1.00 41.91 13 PHE D CA 1
ATOM 2127 C C . PHE D 1 13 ? -12.343 49.008 -23.128 1.00 40.79 13 PHE D C 1
ATOM 2128 O O . PHE D 1 13 ? -13.478 48.635 -22.823 1.00 41.50 13 PHE D O 1
ATOM 2136 N N . ASP D 1 14 ? -11.775 48.685 -24.299 1.00 38.85 14 ASP D N 1
ATOM 2137 C CA . ASP D 1 14 ? -12.348 47.604 -25.148 1.00 36.41 14 ASP D CA 1
ATOM 2138 C C . ASP D 1 14 ? -11.676 46.208 -24.977 1.00 34.74 14 ASP D C 1
ATOM 2139 O O . ASP D 1 14 ? -12.361 45.171 -24.955 1.00 35.52 14 ASP D O 1
ATOM 2144 N N . TYR D 1 15 ? -10.355 46.194 -24.837 1.00 30.50 15 TYR D N 1
ATOM 2145 C CA . TYR D 1 15 ? -9.586 44.947 -24.766 1.00 26.68 15 TYR D CA 1
ATOM 2146 C C . TYR D 1 15 ? -9.497 44.483 -23.316 1.00 25.34 15 TYR D C 1
ATOM 2147 O O . TYR D 1 15 ? -8.842 45.121 -22.478 1.00 23.73 15 TYR D O 1
ATOM 2156 N N . ALA D 1 16 ? -10.194 43.386 -23.019 1.00 24.32 16 ALA D N 1
ATOM 2157 C CA . ALA D 1 16 ? -10.384 42.913 -21.649 1.00 24.60 16 ALA D CA 1
ATOM 2158 C C . ALA D 1 16 ? -9.113 42.718 -20.816 1.00 24.03 16 ALA D C 1
ATOM 2159 O O . ALA D 1 16 ? -9.065 43.161 -19.648 1.00 24.97 16 ALA D O 1
ATOM 2161 N N . PRO D 1 17 ? -8.060 42.060 -21.373 1.00 23.82 17 PRO D N 1
ATOM 2162 C CA . PRO D 1 17 ? -6.843 41.948 -20.566 1.00 23.88 17 PRO D CA 1
ATOM 2163 C C . PRO D 1 17 ? -6.279 43.275 -20.079 1.00 24.07 17 PRO D C 1
ATOM 2164 O O . PRO D 1 17 ? -5.833 43.339 -18.949 1.00 24.00 17 PRO D O 1
ATOM 2168 N N . GLU D 1 18 ? -6.307 44.320 -20.906 1.00 23.76 18 GLU D N 1
ATOM 2169 C CA . GLU D 1 18 ? -5.801 45.624 -20.442 1.00 25.15 18 GLU D CA 1
ATOM 2170 C C . GLU D 1 18 ? -6.683 46.225 -19.356 1.00 25.40 18 GLU D C 1
ATOM 2171 O O . GLU D 1 18 ? -6.175 46.894 -18.456 1.00 25.71 18 GLU D O 1
ATOM 2177 N N . GLN D 1 19 ? -7.989 45.976 -19.426 1.00 25.65 19 GLN D N 1
ATOM 2178 C CA . GLN D 1 19 ? -8.894 46.405 -18.359 1.00 28.06 19 GLN D CA 1
ATOM 2179 C C . GLN D 1 19 ? -8.577 45.690 -17.044 1.00 26.56 19 GLN D C 1
ATOM 2180 O O . GLN D 1 19 ? -8.440 46.327 -15.981 1.00 25.97 19 GLN D O 1
ATOM 2186 N N . SER D 1 20 ? -8.455 44.364 -17.119 1.00 25.83 20 SER D N 1
ATOM 2187 C CA . SER D 1 20 ? -8.090 43.551 -15.962 1.00 26.32 20 SER D CA 1
ATOM 2188 C C . SER D 1 20 ? -6.745 44.021 -15.352 1.00 26.38 20 SER D C 1
ATOM 2189 O O . SER D 1 20 ? -6.614 44.187 -14.123 1.00 27.05 20 SER D O 1
ATOM 2192 N N . GLU D 1 21 ? -5.730 44.166 -16.197 1.00 26.10 21 GLU D N 1
ATOM 2193 C CA . GLU D 1 21 ? -4.401 44.595 -15.732 1.00 26.58 21 GLU D CA 1
ATOM 2194 C C . GLU D 1 21 ? -4.471 45.947 -15.019 1.00 26.63 21 GLU D C 1
ATOM 2195 O O . GLU D 1 21 ? -3.873 46.125 -13.961 1.00 26.37 21 GLU D O 1
ATOM 2201 N N . HIS D 1 22 ? -5.197 46.897 -15.594 1.00 26.15 22 HIS D N 1
ATOM 2202 C CA . HIS D 1 22 ? -5.384 48.215 -14.941 1.00 26.03 22 HIS D CA 1
ATOM 2203 C C . HIS D 1 22 ? -6.028 48.078 -13.561 1.00 25.70 22 HIS D C 1
ATOM 2204 O O . HIS D 1 22 ? -5.524 48.607 -12.573 1.00 25.83 22 HIS D O 1
ATOM 2211 N N . TYR D 1 23 ? -7.164 47.385 -13.492 1.00 26.26 23 TYR D N 1
ATOM 2212 C CA . TYR D 1 23 ? -7.852 47.214 -12.202 1.00 27.34 23 TYR D CA 1
ATOM 2213 C C . TYR D 1 23 ? -7.001 46.438 -11.200 1.00 27.11 23 TYR D C 1
ATOM 2214 O O . TYR D 1 23 ? -7.082 46.688 -9.998 1.00 27.08 23 TYR D O 1
ATOM 2223 N N . PHE D 1 24 ? -6.198 45.479 -11.667 1.00 26.58 24 PHE D N 1
ATOM 2224 C CA . PHE D 1 24 ? -5.359 44.733 -10.742 1.00 26.11 24 PHE D CA 1
ATOM 2225 C C . PHE D 1 24 ? -4.258 45.639 -10.163 1.00 26.74 24 PHE D C 1
ATOM 2226 O O . PHE D 1 24 ? -4.000 45.595 -8.942 1.00 26.64 24 PHE D O 1
ATOM 2234 N N . PHE D 1 25 ? -3.637 46.462 -11.017 1.00 26.00 25 PHE D N 1
ATOM 2235 C CA . PHE D 1 25 ? -2.645 47.463 -10.527 1.00 26.14 25 PHE D CA 1
ATOM 2236 C C . PHE D 1 25 ? -3.311 48.354 -9.485 1.00 26.40 25 PHE D C 1
ATOM 2237 O O . PHE D 1 25 ? -2.747 48.597 -8.412 1.00 27.03 25 PHE D O 1
ATOM 2245 N N . LYS D 1 26 ? -4.507 48.857 -9.800 1.00 25.74 26 LYS D N 1
ATOM 2246 C CA . LYS D 1 26 ? -5.250 49.711 -8.831 1.00 25.63 26 LYS D CA 1
ATOM 2247 C C . LYS D 1 26 ? -5.596 49.014 -7.532 1.00 26.21 26 LYS D C 1
ATOM 2248 O O . LYS D 1 26 ? -5.493 49.610 -6.442 1.00 25.50 26 LYS D O 1
ATOM 2254 N N . LEU D 1 27 ? -5.986 47.741 -7.622 1.00 25.84 27 LEU D N 1
ATOM 2255 C CA . LEU D 1 27 ? -6.251 46.992 -6.404 1.00 26.99 27 LEU D CA 1
ATOM 2256 C C . LEU D 1 27 ? -5.015 46.992 -5.515 1.00 27.06 27 LEU D C 1
ATOM 2257 O O . LEU D 1 27 ? -5.120 47.282 -4.323 1.00 26.71 27 LEU D O 1
ATOM 2262 N N . ILE D 1 28 ? -3.863 46.616 -6.077 1.00 26.30 28 ILE D N 1
ATOM 2263 C CA . ILE D 1 28 ? -2.612 46.584 -5.296 1.00 26.29 28 ILE D CA 1
ATOM 2264 C C . ILE D 1 28 ? -2.244 47.954 -4.720 1.00 26.65 28 ILE D C 1
ATOM 2265 O O . ILE D 1 28 ? -1.818 48.056 -3.552 1.00 25.73 28 ILE D O 1
ATOM 2270 N N . GLU D 1 29 ? -2.452 49.017 -5.498 1.00 27.12 29 GLU D N 1
ATOM 2271 C CA . GLU D 1 29 ? -2.223 50.378 -5.007 1.00 26.87 29 GLU D CA 1
ATOM 2272 C C . GLU D 1 29 ? -3.107 50.671 -3.790 1.00 27.03 29 GLU D C 1
ATOM 2273 O O . GLU D 1 29 ? -2.642 51.227 -2.789 1.00 26.75 29 GLU D O 1
ATOM 2279 N N . GLU D 1 30 ? -4.376 50.290 -3.861 1.00 26.94 30 GLU D N 1
ATOM 2280 C CA . GLU D 1 30 ? -5.275 50.518 -2.731 1.00 27.66 30 GLU D CA 1
ATOM 2281 C C . GLU D 1 30 ? -4.981 49.648 -1.531 1.00 27.39 30 GLU D C 1
ATOM 2282 O O . GLU D 1 30 ? -5.137 50.104 -0.401 1.00 28.09 30 GLU D O 1
ATOM 2288 N N . VAL D 1 31 ? -4.527 48.410 -1.751 1.00 27.11 31 VAL D N 1
ATOM 2289 C CA . VAL D 1 31 ? -4.089 47.574 -0.625 1.00 26.62 31 VAL D CA 1
ATOM 2290 C C . VAL D 1 31 ? -2.898 48.233 0.104 1.00 27.62 31 VAL D C 1
ATOM 2291 O O . VAL D 1 31 ? -2.844 48.219 1.345 1.00 26.32 31 VAL D O 1
ATOM 2295 N N . GLY D 1 32 ? -1.978 48.821 -0.668 1.00 26.63 32 GLY D N 1
ATOM 2296 C CA . GLY D 1 32 ? -0.864 49.593 -0.073 1.00 25.79 32 GLY D CA 1
ATOM 2297 C C . GLY D 1 32 ? -1.371 50.766 0.746 1.00 26.00 32 GLY D C 1
ATOM 2298 O O . GLY D 1 32 ? -0.891 51.019 1.858 1.00 26.18 32 GLY D O 1
ATOM 2299 N N . GLU D 1 33 ? -2.328 51.514 0.219 1.00 26.10 33 GLU D N 1
ATOM 2300 C CA . GLU D 1 33 ? -2.845 52.661 0.966 1.00 26.26 33 GLU D CA 1
ATOM 2301 C C . GLU D 1 33 ? -3.613 52.184 2.202 1.00 25.84 33 GLU D C 1
ATOM 2302 O O . GLU D 1 33 ? -3.594 52.833 3.250 1.00 26.50 33 GLU D O 1
ATOM 2308 N N . LEU D 1 34 ? -4.265 51.036 2.089 1.00 25.23 34 LEU D N 1
ATOM 2309 C CA . LEU D 1 34 ? -4.945 50.439 3.254 1.00 25.92 34 LEU D CA 1
ATOM 2310 C C . LEU D 1 34 ? -3.930 50.095 4.354 1.00 25.73 34 LEU D C 1
ATOM 2311 O O . LEU D 1 34 ? -4.160 50.356 5.529 1.00 26.40 34 LEU D O 1
ATOM 2316 N N . SER D 1 35 ? -2.806 49.504 3.965 1.00 26.22 35 SER D N 1
ATOM 2317 C CA . SER D 1 35 ? -1.759 49.124 4.919 1.00 26.21 35 SER D CA 1
ATOM 2318 C C . SER D 1 35 ? -1.290 50.368 5.669 1.00 27.04 35 SER D C 1
ATOM 2319 O O . SER D 1 35 ? -1.197 50.357 6.892 1.00 26.85 35 SER D O 1
ATOM 2322 N N . GLU D 1 36 ? -1.055 51.458 4.949 1.00 26.54 36 GLU D N 1
ATOM 2323 C CA . GLU D 1 36 ? -0.672 52.706 5.610 1.00 27.55 36 GLU D CA 1
ATOM 2324 C C . GLU D 1 36 ? -1.735 53.173 6.624 1.00 26.87 36 GLU D C 1
ATOM 2325 O O . GLU D 1 36 ? -1.404 53.572 7.738 1.00 26.94 36 GLU D O 1
ATOM 2331 N N . SER D 1 37 ? -3.011 53.136 6.231 1.00 26.95 37 SER D N 1
ATOM 2332 C CA A SER D 1 37 ? -4.097 53.626 7.082 0.50 25.97 37 SER D CA 1
ATOM 2333 C CA B SER D 1 37 ? -4.083 53.632 7.093 0.50 26.62 37 SER D CA 1
ATOM 2334 C C . SER D 1 37 ? -4.240 52.793 8.358 1.00 26.18 37 SER D C 1
ATOM 2335 O O . SER D 1 37 ? -4.497 53.318 9.421 1.00 26.38 37 SER D O 1
ATOM 2340 N N . ILE D 1 38 ? -4.064 51.483 8.241 1.00 26.02 38 ILE D N 1
ATOM 2341 C CA . ILE D 1 38 ? -4.180 50.602 9.397 1.00 26.36 38 ILE D CA 1
ATOM 2342 C C . ILE D 1 38 ? -2.962 50.799 10.303 1.00 25.95 38 ILE D C 1
ATOM 2343 O O . ILE D 1 38 ? -3.100 50.900 11.529 1.00 25.12 38 ILE D O 1
ATOM 2348 N N . ARG D 1 39 ? -1.781 50.853 9.694 1.00 25.51 39 ARG D N 1
ATOM 2349 C CA . ARG D 1 39 ? -0.528 51.103 10.455 1.00 26.22 39 ARG D CA 1
ATOM 2350 C C . ARG D 1 39 ? -0.634 52.357 11.331 1.00 26.56 39 ARG D C 1
ATOM 2351 O O . ARG D 1 39 ? -0.184 52.384 12.504 1.00 26.86 39 ARG D O 1
ATOM 2359 N N . LYS D 1 40 ? -1.219 53.404 10.751 1.00 26.49 40 LYS D N 1
ATOM 2360 C CA . LYS D 1 40 ? -1.375 54.699 11.419 1.00 26.56 40 LYS D CA 1
ATOM 2361 C C . LYS D 1 40 ? -2.596 54.754 12.329 1.00 26.48 40 LYS D C 1
ATOM 2362 O O . LYS D 1 40 ? -2.830 55.754 12.980 1.00 26.42 40 LYS D O 1
ATOM 2368 N N . GLY D 1 41 ? -3.361 53.668 12.387 1.00 26.85 41 GLY D N 1
ATOM 2369 C CA . GLY D 1 41 ? -4.482 53.555 13.333 1.00 26.97 41 GLY D CA 1
ATOM 2370 C C . GLY D 1 41 ? -5.668 54.450 13.011 1.00 26.83 41 GLY D C 1
ATOM 2371 O O . GLY D 1 41 ? -6.409 54.847 13.913 1.00 26.35 41 GLY D O 1
ATOM 2372 N N . LYS D 1 42 ? -5.869 54.737 11.727 1.00 26.77 42 LYS D N 1
ATOM 2373 C CA . LYS D 1 42 ? -6.933 55.656 11.281 1.00 27.89 42 LYS D CA 1
ATOM 2374 C C . LYS D 1 42 ? -8.298 54.955 11.177 1.00 27.81 42 LYS D C 1
ATOM 2375 O O . LYS D 1 42 ? -8.985 55.021 10.145 1.00 27.74 42 LYS D O 1
ATOM 2381 N N . SER D 1 43 ? -8.697 54.323 12.280 1.00 28.31 43 SER D N 1
ATOM 2382 C CA . SER D 1 43 ? -9.903 53.503 12.340 1.00 28.51 43 SER D CA 1
ATOM 2383 C C . SER D 1 43 ? -11.144 54.334 12.632 1.00 27.87 43 SER D C 1
ATOM 2384 O O . SER D 1 43 ? -11.065 55.559 12.819 1.00 28.23 43 SER D O 1
ATOM 2387 N N . GLY D 1 44 ? -12.288 53.663 12.681 1.00 27.49 44 GLY D N 1
ATOM 2388 C CA . GLY D 1 44 ? -13.553 54.312 13.007 1.00 27.19 44 GLY D CA 1
ATOM 2389 C C . GLY D 1 44 ? -14.283 54.744 11.752 1.00 27.09 44 GLY D C 1
ATOM 2390 O O . GLY D 1 44 ? -13.789 54.551 10.651 1.00 27.68 44 GLY D O 1
ATOM 2391 N N . GLN D 1 45 ? -15.457 55.345 11.921 1.00 27.28 45 GLN D N 1
ATOM 2392 C CA . GLN D 1 45 ? -16.272 55.767 10.789 1.00 27.04 45 GLN D CA 1
ATOM 2393 C C . GLN D 1 45 ? -16.121 57.275 10.621 1.00 26.89 45 GLN D C 1
ATOM 2394 O O . GLN D 1 45 ? -16.627 58.038 11.444 1.00 26.02 45 GLN D O 1
ATOM 2400 N N . PRO D 1 46 ? -15.408 57.704 9.563 1.00 27.02 46 PRO D N 1
ATOM 2401 C CA . PRO D 1 46 ? -15.144 59.126 9.356 1.00 27.40 46 PRO D CA 1
ATOM 2402 C C . PRO D 1 46 ? -16.362 59.935 8.903 1.00 27.99 46 PRO D C 1
ATOM 2403 O O . PRO D 1 46 ? -17.306 59.391 8.325 1.00 28.08 46 PRO D O 1
ATOM 2407 N N . THR D 1 47 ? -16.321 61.231 9.180 1.00 28.69 47 THR D N 1
ATOM 2408 C CA . THR D 1 47 ? -17.199 62.205 8.542 1.00 29.60 47 THR D CA 1
ATOM 2409 C C . THR D 1 47 ? -16.580 62.513 7.184 1.00 30.17 47 THR D C 1
ATOM 2410 O O . THR D 1 47 ? -15.452 62.089 6.908 1.00 30.09 47 THR D O 1
ATOM 2414 N N . LEU D 1 48 ? -17.294 63.264 6.347 1.00 31.24 48 LEU D N 1
ATOM 2415 C CA . LEU D 1 48 ? -16.775 63.683 5.037 1.00 32.35 48 LEU D CA 1
ATOM 2416 C C . LEU D 1 48 ? -15.365 64.291 5.129 1.00 32.70 48 LEU D C 1
ATOM 2417 O O . LEU D 1 48 ? -14.507 64.013 4.306 1.00 32.79 48 LEU D O 1
ATOM 2422 N N . ASP D 1 49 ? -15.146 65.128 6.138 1.00 33.83 49 ASP D N 1
ATOM 2423 C CA . ASP D 1 49 ? -13.868 65.817 6.322 1.00 34.63 49 ASP D CA 1
ATOM 2424 C C . ASP D 1 49 ? -12.686 64.925 6.703 1.00 34.82 49 ASP D C 1
ATOM 2425 O O . ASP D 1 49 ? -11.534 65.307 6.480 1.00 35.78 49 ASP D O 1
ATOM 2430 N N . GLU D 1 50 ? -12.963 63.743 7.262 1.00 34.09 50 GLU D N 1
ATOM 2431 C CA . GLU D 1 50 ? -11.920 62.854 7.771 1.00 33.68 50 GLU D CA 1
ATOM 2432 C C . GLU D 1 50 ? -11.716 61.661 6.848 1.00 32.59 50 GLU D C 1
ATOM 2433 O O . GLU D 1 50 ? -10.868 60.814 7.113 1.00 32.52 50 GLU D O 1
ATOM 2439 N N . LEU D 1 51 ? -12.499 61.601 5.775 1.00 31.85 51 LEU D N 1
ATOM 2440 C CA . LEU D 1 51 ? -12.543 60.436 4.901 1.00 31.57 51 LEU D CA 1
ATOM 2441 C C . LEU D 1 51 ? -11.201 60.145 4.237 1.00 31.50 51 LEU D C 1
ATOM 2442 O O . LEU D 1 51 ? -10.720 58.993 4.245 1.00 30.64 51 LEU D O 1
ATOM 2447 N N . LYS D 1 52 ? -10.592 61.184 3.665 1.00 31.67 52 LYS D N 1
ATOM 2448 C CA . LYS D 1 52 ? -9.329 61.014 2.949 1.00 32.10 52 LYS D CA 1
ATOM 2449 C C . LYS D 1 52 ? -8.273 60.388 3.855 1.00 31.62 52 LYS D C 1
ATOM 2450 O O . LYS D 1 52 ? -7.938 60.937 4.915 1.00 31.49 52 LYS D O 1
ATOM 2456 N N . GLY D 1 53 ? -7.789 59.229 3.416 1.00 31.16 53 GLY D N 1
ATOM 2457 C CA . GLY D 1 53 ? -6.744 58.468 4.094 1.00 30.55 53 GLY D CA 1
ATOM 2458 C C . GLY D 1 53 ? -7.196 57.608 5.266 1.00 29.74 53 GLY D C 1
ATOM 2459 O O . GLY D 1 53 ? -6.366 56.968 5.908 1.00 30.34 53 GLY D O 1
ATOM 2460 N N . SER D 1 54 ? -8.502 57.590 5.540 1.00 28.37 54 SER D N 1
ATOM 2461 C CA . SER D 1 54 ? -9.069 56.788 6.623 1.00 27.00 54 SER D CA 1
ATOM 2462 C C . SER D 1 54 ? -9.070 55.322 6.246 1.00 27.42 54 SER D C 1
ATOM 2463 O O . SER D 1 54 ? -9.051 54.973 5.049 1.00 26.65 54 SER D O 1
ATOM 2466 N N . VAL D 1 55 ? -9.055 54.452 7.257 1.00 27.00 55 VAL D N 1
ATOM 2467 C CA . VAL D 1 55 ? -9.163 53.026 6.991 1.00 27.23 55 VAL D CA 1
ATOM 2468 C C . VAL D 1 55 ? -10.469 52.768 6.208 1.00 26.66 55 VAL D C 1
ATOM 2469 O O . VAL D 1 55 ? -10.491 51.965 5.263 1.00 26.89 55 VAL D O 1
ATOM 2473 N N . ALA D 1 56 ? -11.537 53.473 6.567 1.00 26.13 56 ALA D N 1
ATOM 2474 C CA . ALA D 1 56 ? -12.811 53.320 5.873 1.00 25.66 56 ALA D CA 1
ATOM 2475 C C . ALA D 1 56 ? -12.666 53.528 4.369 1.00 26.02 56 ALA D C 1
ATOM 2476 O O . ALA D 1 56 ? -13.089 52.673 3.571 1.00 25.51 56 ALA D O 1
ATOM 2478 N N . GLU D 1 57 ? -12.075 54.660 3.978 1.00 26.47 57 GLU D N 1
ATOM 2479 C CA . GLU D 1 57 ? -11.889 54.965 2.562 1.00 27.10 57 GLU D CA 1
ATOM 2480 C C . GLU D 1 57 ? -11.056 53.913 1.852 1.00 26.66 57 GLU D C 1
ATOM 2481 O O . GLU D 1 57 ? -11.386 53.522 0.737 1.00 26.83 57 GLU D O 1
ATOM 2487 N N . GLU D 1 58 ? -9.978 53.447 2.483 1.00 27.31 58 GLU D N 1
ATOM 2488 C CA . GLU D 1 58 ? -9.121 52.490 1.796 1.00 26.66 58 GLU D CA 1
ATOM 2489 C C . GLU D 1 58 ? -9.823 51.138 1.668 1.00 26.84 58 GLU D C 1
ATOM 2490 O O . GLU D 1 58 ? -9.679 50.468 0.644 1.00 26.90 58 GLU D O 1
ATOM 2496 N N . LEU D 1 59 ? -10.551 50.715 2.698 1.00 26.41 59 LEU D N 1
ATOM 2497 C CA . LEU D 1 59 ? -11.374 49.500 2.565 1.00 27.20 59 LEU D CA 1
ATOM 2498 C C . LEU D 1 59 ? -12.388 49.619 1.419 1.00 26.99 59 LEU D C 1
ATOM 2499 O O . LEU D 1 59 ? -12.522 48.699 0.595 1.00 27.92 59 LEU D O 1
ATOM 2504 N N . TYR D 1 60 ? -13.091 50.741 1.349 1.00 27.90 60 TYR D N 1
ATOM 2505 C CA . TYR D 1 60 ? -14.016 50.952 0.241 1.00 27.47 60 TYR D CA 1
ATOM 2506 C C . TYR D 1 60 ? -13.298 50.903 -1.116 1.00 27.90 60 TYR D C 1
ATOM 2507 O O . TYR D 1 60 ? -13.798 50.304 -2.074 1.00 28.03 60 TYR D O 1
ATOM 2516 N N . ASP D 1 61 ? -12.142 51.555 -1.204 1.00 27.59 61 ASP D N 1
ATOM 2517 C CA . ASP D 1 61 ? -11.380 51.572 -2.461 1.00 27.98 61 ASP D CA 1
ATOM 2518 C C . ASP D 1 61 ? -10.946 50.180 -2.896 1.00 27.84 61 ASP D C 1
ATOM 2519 O O . ASP D 1 61 ? -10.982 49.868 -4.077 1.00 28.22 61 ASP D O 1
ATOM 2524 N N . VAL D 1 62 ? -10.512 49.352 -1.952 1.00 27.77 62 VAL D N 1
ATOM 2525 C CA . VAL D 1 62 ? -10.152 47.972 -2.255 1.00 27.62 62 VAL D CA 1
ATOM 2526 C C . VAL D 1 62 ? -11.400 47.255 -2.790 1.00 27.92 62 VAL D C 1
ATOM 2527 O O . VAL D 1 62 ? -11.328 46.583 -3.821 1.00 27.77 62 VAL D O 1
ATOM 2531 N N . LEU D 1 63 ? -12.522 47.417 -2.093 1.00 27.63 63 LEU D N 1
ATOM 2532 C CA . LEU D 1 63 ? -13.824 46.855 -2.500 1.00 28.06 63 LEU D CA 1
ATOM 2533 C C . LEU D 1 63 ? -14.204 47.256 -3.926 1.00 27.74 63 LEU D C 1
ATOM 2534 O O . LEU D 1 63 ? -14.697 46.425 -4.711 1.00 27.10 63 LEU D O 1
ATOM 2539 N N . TYR D 1 64 ? -13.982 48.531 -4.254 1.00 27.29 64 TYR D N 1
ATOM 2540 C CA . TYR D 1 64 ? -14.330 49.043 -5.586 1.00 27.19 64 TYR D CA 1
ATOM 2541 C C . TYR D 1 64 ? -13.620 48.219 -6.665 1.00 27.10 64 TYR D C 1
ATOM 2542 O O . TYR D 1 64 ? -14.252 47.817 -7.658 1.00 27.65 64 TYR D O 1
ATOM 2551 N N . TYR D 1 65 ? -12.327 47.963 -6.460 1.00 27.00 65 TYR D N 1
ATOM 2552 C CA . TYR D 1 65 ? -11.515 47.266 -7.459 1.00 27.50 65 TYR D CA 1
ATOM 2553 C C . TYR D 1 65 ? -11.784 45.770 -7.484 1.00 27.84 65 TYR D C 1
ATOM 2554 O O . TYR D 1 65 ? -11.700 45.165 -8.545 1.00 27.48 65 TYR D O 1
ATOM 2563 N N . VAL D 1 66 ? -12.136 45.186 -6.335 1.00 27.56 66 VAL D N 1
ATOM 2564 C CA . VAL D 1 66 ? -12.667 43.815 -6.314 1.00 27.45 66 VAL D CA 1
ATOM 2565 C C . VAL D 1 66 ? -13.921 43.705 -7.213 1.00 26.89 66 VAL D C 1
ATOM 2566 O O . VAL D 1 66 ? -14.039 42.795 -8.055 1.00 26.91 66 VAL D O 1
ATOM 2570 N N . CYS D 1 67 ? -14.854 44.641 -7.064 1.00 27.10 67 CYS D N 1
ATOM 2571 C CA . CYS D 1 67 ? -16.049 44.643 -7.902 1.00 27.51 67 CYS D CA 1
ATOM 2572 C C . CYS D 1 67 ? -15.743 44.915 -9.376 1.00 27.12 67 CYS D C 1
ATOM 2573 O O . CYS D 1 67 ? -16.338 44.310 -10.270 1.00 26.89 67 CYS D O 1
ATOM 2576 N N . ALA D 1 68 ? -14.801 45.810 -9.629 1.00 27.37 68 ALA D N 1
ATOM 2577 C CA . ALA D 1 68 ? -14.371 46.092 -11.000 1.00 26.91 68 ALA D CA 1
ATOM 2578 C C . ALA D 1 68 ? -13.761 44.841 -11.670 1.00 26.39 68 ALA D C 1
ATOM 2579 O O . ALA D 1 68 ? -14.068 44.526 -12.819 1.00 26.60 68 ALA D O 1
ATOM 2581 N N . LEU D 1 69 ? -12.884 44.143 -10.961 1.00 27.06 69 LEU D N 1
ATOM 2582 C CA . LEU D 1 69 ? -12.322 42.891 -11.465 1.00 26.82 69 LEU D CA 1
ATOM 2583 C C . LEU D 1 69 ? -13.392 41.804 -11.667 1.00 26.77 69 LEU D C 1
ATOM 2584 O O . LEU D 1 69 ? -13.306 41.040 -12.626 1.00 27.27 69 LEU D O 1
ATOM 2589 N N . ALA D 1 70 ? -14.381 41.715 -10.771 1.00 26.28 70 ALA D N 1
ATOM 2590 C CA . ALA D 1 70 ? -15.478 40.772 -10.945 1.00 26.17 70 ALA D CA 1
ATOM 2591 C C . ALA D 1 70 ? -16.199 41.030 -12.266 1.00 26.53 70 ALA D C 1
ATOM 2592 O O . ALA D 1 70 ? -16.479 40.100 -13.029 1.00 26.97 70 ALA D O 1
ATOM 2594 N N . ASN D 1 71 ? -16.476 42.300 -12.544 1.00 26.87 71 ASN D N 1
ATOM 2595 C CA . ASN D 1 71 ? -17.170 42.677 -13.773 1.00 27.53 71 ASN D CA 1
ATOM 2596 C C . ASN D 1 71 ? -16.396 42.207 -15.012 1.00 27.89 71 ASN D C 1
ATOM 2597 O O . ASN D 1 71 ? -16.960 41.556 -15.899 1.00 27.55 71 ASN D O 1
ATOM 2602 N N . ILE D 1 72 ? -15.109 42.524 -15.065 1.00 28.00 72 ILE D N 1
ATOM 2603 C CA . ILE D 1 72 ? -14.305 42.223 -16.255 1.00 29.54 72 ILE D CA 1
ATOM 2604 C C . ILE D 1 72 ? -14.066 40.714 -16.427 1.00 28.34 72 ILE D C 1
ATOM 2605 O O . ILE D 1 72 ? -14.048 40.203 -17.553 1.00 27.90 72 ILE D O 1
ATOM 2610 N N . HIS D 1 73 ? -13.955 40.008 -15.307 1.00 27.36 73 HIS D N 1
ATOM 2611 C CA . HIS D 1 73 ? -13.758 38.566 -15.312 1.00 26.65 73 HIS D CA 1
ATOM 2612 C C . HIS D 1 73 ? -15.014 37.721 -15.383 1.00 26.84 73 HIS D C 1
ATOM 2613 O O . HIS D 1 73 ? -14.928 36.499 -15.286 1.00 27.40 73 HIS D O 1
ATOM 2620 N N . GLY D 1 74 ? -16.168 38.364 -15.565 1.00 25.85 74 GLY D N 1
ATOM 2621 C CA . GLY D 1 74 ? -17.445 37.666 -15.701 1.00 26.42 74 GLY D CA 1
ATOM 2622 C C . GLY D 1 74 ? -17.890 36.945 -14.439 1.00 25.90 74 GLY D C 1
ATOM 2623 O O . GLY D 1 74 ? -18.566 35.915 -14.509 1.00 25.76 74 GLY D O 1
ATOM 2624 N N . VAL D 1 75 ? -17.504 37.495 -13.291 1.00 26.31 75 VAL D N 1
ATOM 2625 C CA . VAL D 1 75 ? -17.832 36.916 -11.988 1.00 26.11 75 VAL D CA 1
ATOM 2626 C C . VAL D 1 75 ? -19.108 37.540 -11.415 1.00 26.65 75 VAL D C 1
ATOM 2627 O O . VAL D 1 75 ? -19.238 38.764 -11.358 1.00 27.72 75 VAL D O 1
ATOM 2631 N N . ASN D 1 76 ? -20.035 36.686 -10.990 1.00 27.11 76 ASN D N 1
ATOM 2632 C CA . ASN D 1 76 ? -21.220 37.090 -10.235 1.00 27.14 76 ASN D CA 1
ATOM 2633 C C . ASN D 1 76 ? -20.902 36.867 -8.757 1.00 26.99 76 ASN D C 1
ATOM 2634 O O . ASN D 1 76 ? -20.921 35.725 -8.287 1.00 27.00 76 ASN D O 1
ATOM 2639 N N . LEU D 1 77 ? -20.617 37.945 -8.026 1.00 26.65 77 LEU D N 1
ATOM 2640 C CA . LEU D 1 77 ? -20.241 37.829 -6.618 1.00 27.48 77 LEU D CA 1
ATOM 2641 C C . LEU D 1 77 ? -21.378 37.354 -5.720 1.00 27.92 77 LEU D C 1
ATOM 2642 O O . LEU D 1 77 ? -21.125 36.669 -4.734 1.00 28.01 77 LEU D O 1
ATOM 2647 N N . GLU D 1 78 ? -22.618 37.707 -6.070 1.00 28.09 78 GLU D N 1
ATOM 2648 C CA . GLU D 1 78 ? -23.805 37.188 -5.388 1.00 29.31 78 GLU D CA 1
ATOM 2649 C C . GLU D 1 78 ? -23.889 35.661 -5.507 1.00 28.12 78 GLU D C 1
ATOM 2650 O O . GLU D 1 78 ? -24.107 34.967 -4.508 1.00 28.13 78 GLU D O 1
ATOM 2656 N N . LYS D 1 79 ? -23.712 35.147 -6.728 1.00 27.40 79 LYS D N 1
ATOM 2657 C CA . LYS D 1 79 ? -23.751 33.700 -6.972 1.00 26.97 79 LYS D CA 1
ATOM 2658 C C . LYS D 1 79 ? -22.582 33.007 -6.269 1.00 26.16 79 LYS D C 1
ATOM 2659 O O . LYS D 1 79 ? -22.752 31.930 -5.687 1.00 25.99 79 LYS D O 1
ATOM 2665 N N . THR D 1 80 ? -21.411 33.639 -6.309 1.00 25.82 80 THR D N 1
ATOM 2666 C CA . THR D 1 80 ? -20.209 33.099 -5.663 1.00 24.80 80 THR D CA 1
ATOM 2667 C C . THR D 1 80 ? -20.397 32.995 -4.146 1.00 25.05 80 THR D C 1
ATOM 2668 O O . THR D 1 80 ? -20.074 31.974 -3.541 1.00 24.58 80 THR D O 1
ATOM 2672 N N . HIS D 1 81 ? -20.928 34.058 -3.552 1.00 25.34 81 HIS D N 1
ATOM 2673 C CA . HIS D 1 81 ? -21.331 34.061 -2.155 1.00 26.39 81 HIS D CA 1
ATOM 2674 C C . HIS D 1 81 ? -22.253 32.876 -1.831 1.00 26.27 81 HIS D C 1
ATOM 2675 O O . HIS D 1 81 ? -22.020 32.164 -0.854 1.00 26.35 81 HIS D O 1
ATOM 2682 N N . GLU D 1 82 ? -23.282 32.665 -2.656 1.00 26.40 82 GLU D N 1
ATOM 2683 C CA . GLU D 1 82 ? -24.237 31.559 -2.454 1.00 27.27 82 GLU D CA 1
ATOM 2684 C C . GLU D 1 82 ? -23.549 30.195 -2.395 1.00 26.37 82 GLU D C 1
ATOM 2685 O O . GLU D 1 82 ? -23.862 29.370 -1.530 1.00 25.72 82 GLU D O 1
ATOM 2691 N N . LEU D 1 83 ? -22.630 29.965 -3.329 1.00 26.29 83 LEU D N 1
ATOM 2692 C CA . LEU D 1 83 ? -21.796 28.763 -3.371 1.00 26.89 83 LEU D CA 1
ATOM 2693 C C . LEU D 1 83 ? -20.890 28.626 -2.141 1.00 26.93 83 LEU D C 1
ATOM 2694 O O . LEU D 1 83 ? -20.768 27.545 -1.566 1.00 26.76 83 LEU D O 1
ATOM 2699 N N . LYS D 1 84 ? -20.223 29.716 -1.760 1.00 28.06 84 LYS D N 1
ATOM 2700 C CA . LYS D 1 84 ? -19.371 29.696 -0.563 1.00 28.59 84 LYS D CA 1
ATOM 2701 C C . LYS D 1 84 ? -20.165 29.429 0.709 1.00 28.75 84 LYS D C 1
ATOM 2702 O O . LYS D 1 84 ? -19.686 28.722 1.610 1.00 27.93 84 LYS D O 1
ATOM 2708 N N . GLU D 1 85 ? -21.357 30.034 0.773 1.00 29.83 85 GLU D N 1
ATOM 2709 C CA . GLU D 1 85 ? -22.329 29.828 1.848 1.00 31.03 85 GLU D CA 1
ATOM 2710 C C . GLU D 1 85 ? -22.625 28.352 2.062 1.00 31.61 85 GLU D C 1
ATOM 2711 O O . GLU D 1 85 ? -22.664 27.885 3.204 1.00 31.94 85 GLU D O 1
ATOM 2717 N N . VAL D 1 86 ? -22.879 27.636 0.959 1.00 32.43 86 VAL D N 1
ATOM 2718 C CA . VAL D 1 86 ? -23.110 26.192 0.985 1.00 33.06 86 VAL D CA 1
ATOM 2719 C C . VAL D 1 86 ? -21.910 25.447 1.577 1.00 33.80 86 VAL D C 1
ATOM 2720 O O . VAL D 1 86 ? -22.038 24.782 2.611 1.00 33.97 86 VAL D O 1
ATOM 2724 N N . LEU D 1 87 ? -20.743 25.581 0.928 1.00 35.41 87 LEU D N 1
ATOM 2725 C CA . LEU D 1 87 ? -19.536 24.878 1.379 1.00 36.50 87 LEU D CA 1
ATOM 2726 C C . LEU D 1 87 ? -19.231 25.102 2.864 1.00 37.07 87 LEU D C 1
ATOM 2727 O O . LEU D 1 87 ? -18.940 24.063 3.632 1.00 37.17 87 LEU D O 1
ATOM 2732 N N . ASN D 1 88 ? -19.319 26.438 3.254 1.00 37.83 88 ASN D N 1
ATOM 2733 C CA . ASN D 1 88 ? -19.140 26.842 4.658 1.00 38.96 88 ASN D CA 1
ATOM 2734 C C . ASN D 1 88 ? -20.048 26.093 5.630 1.00 39.64 88 ASN D C 1
ATOM 2735 O O . ASN D 1 88 ? -19.666 25.821 6.774 1.00 39.70 88 ASN D O 1
ATOM 2740 N N . LYS D 1 89 ? -21.254 25.774 5.172 1.00 40.58 89 LYS D N 1
ATOM 2741 C CA . LYS D 1 89 ? -22.220 25.063 5.996 1.00 41.50 89 LYS D CA 1
ATOM 2742 C C . LYS D 1 89 ? -21.841 23.589 6.192 1.00 42.09 89 LYS D C 1
ATOM 2743 O O . LYS D 1 89 ? -22.289 22.956 7.152 1.00 42.10 89 LYS D O 1
ATOM 2749 N N . VAL D 1 90 ? -20.997 23.056 5.302 1.00 42.76 90 VAL D N 1
ATOM 2750 C CA . VAL D 1 90 ? -20.406 21.720 5.497 1.00 43.55 90 VAL D CA 1
ATOM 2751 C C . VAL D 1 90 ? -19.179 21.768 6.438 1.00 43.99 90 VAL D C 1
ATOM 2752 O O . VAL D 1 90 ? -18.878 20.784 7.114 1.00 44.52 90 VAL D O 1
ATOM 2756 N N . LYS D 1 91 ? -18.481 22.903 6.489 1.00 44.51 91 LYS D N 1
ATOM 2757 C CA . LYS D 1 91 ? -17.461 23.120 7.524 1.00 44.83 91 LYS D CA 1
ATOM 2758 C C . LYS D 1 91 ? -18.105 23.603 8.818 1.00 44.67 91 LYS D C 1
ATOM 2759 O O . LYS D 1 91 ? -18.382 22.804 9.723 1.00 44.65 91 LYS D O 1
#

CATH classification: 1.10.287.1080